Protein AF-A0A9P1DS18-F1 (afdb_monomer_lite)

Organism: NCBI:txid2562237

Secondary structure (DSSP, 8-state):
-PPPGGGGGGGSTTHHHHHHTTS-HHHHHHHHHT-HHHHHHHHSHHHHHHHHHHHHTS-TTS-SEEE-SS-EE-TTTS-HHHHHHHHHHHHHTTEEE-PPP-SS-TT-PPEEE-SHHHHHHHHHHHHHHTTS--TT-EEEEEEEE--HHHHHHHHHSTT--EEPPPEEEEE--TT--GGG-EEEEEEEEEEE----S-SS-S-EEEEEEEEEE-TT-SSPEEEEEEE--SS---EEEES-TTS-EEEEEEEEETTSHHHHHHHH-SEEEEEEEEEEGGG-----SSTT--

Radius of gyration: 21.84 Å; chains: 1; bounding box: 56×54×65 Å

Foldseek 3Di:
DDDDCVVCVCVPDLNVLLVCLVDFLVVLVVQLVVDVVSVCCQQPPVNLVSLLVSLVPDPPPDFQWWADQVTTRCSNADRSVVVVLLVVLCVLLQEDEQADADPVRNPHDIDGHHHNLLVVLSSVVSNLSSPDDCQQKYKYKYKFFDDPVQLVVVVVDAQDKGKTDKTWDWAADPVNPSVLIFIWIKIKMWGFDDDPDPDDFSHKTKIKIFTPDRLPHPFWKWKWKWWRGSQDIFIWTRLTCNVGITITPDIDGCPRVVNVVCNVGVIIMIIMMIGGVVRDDDDYSDPPPD

pLDDT: mean 87.5, std 12.46, range [40.38, 96.94]

Structure (mmCIF, N/CA/C/O backbone):
data_AF-A0A9P1DS18-F1
#
_entry.id   AF-A0A9P1DS18-F1
#
loop_
_atom_site.group_PDB
_atom_site.id
_atom_site.type_symbol
_atom_site.label_atom_id
_atom_site.label_alt_id
_atom_site.label_comp_id
_atom_site.label_asym_id
_atom_site.label_entity_id
_atom_site.label_seq_id
_atom_site.pdbx_PDB_ins_code
_atom_site.Cartn_x
_atom_site.Cartn_y
_atom_site.Cartn_z
_atom_site.occupancy
_atom_site.B_iso_or_equiv
_atom_site.auth_seq_id
_atom_site.auth_comp_id
_atom_site.auth_asym_id
_atom_site.auth_atom_id
_atom_site.pdbx_PDB_model_num
ATOM 1 N N . MET A 1 1 ? -25.663 3.060 41.096 1.00 42.97 1 MET A N 1
ATOM 2 C CA . MET A 1 1 ? -26.993 2.995 40.451 1.00 42.97 1 MET A CA 1
ATOM 3 C C . MET A 1 1 ? -27.046 1.734 39.607 1.00 42.97 1 MET A C 1
ATOM 5 O O . MET A 1 1 ? -26.063 1.488 38.915 1.00 42.97 1 MET A O 1
ATOM 9 N N . PRO A 1 2 ? -28.111 0.921 39.670 1.00 42.25 2 PRO A N 1
ATOM 10 C CA . PRO A 1 2 ? -28.244 -0.226 38.784 1.00 42.25 2 PRO A CA 1
ATOM 11 C C . PRO A 1 2 ? -28.516 0.271 37.358 1.00 42.25 2 PRO A C 1
ATOM 13 O O . PRO A 1 2 ? -29.372 1.127 37.142 1.00 42.25 2 PRO A O 1
ATOM 16 N N . ILE A 1 3 ? -27.738 -0.230 36.402 1.00 45.41 3 ILE A N 1
ATOM 17 C CA . ILE A 1 3 ? -27.888 0.067 34.974 1.00 45.41 3 ILE A CA 1
ATOM 18 C C . ILE A 1 3 ? -29.222 -0.548 34.507 1.00 45.41 3 ILE A C 1
ATOM 20 O O . ILE A 1 3 ? -29.484 -1.710 34.826 1.00 45.41 3 ILE A O 1
ATOM 24 N N . PRO A 1 4 ? -30.087 0.190 33.786 1.00 45.22 4 PRO A N 1
ATOM 25 C CA . PRO A 1 4 ? -31.385 -0.320 33.360 1.00 45.22 4 PRO A CA 1
ATOM 26 C C . PRO A 1 4 ? -31.235 -1.501 32.390 1.00 45.22 4 PRO A C 1
ATOM 28 O O . PRO A 1 4 ? -30.377 -1.508 31.506 1.00 45.22 4 PRO A O 1
ATOM 31 N N . ALA A 1 5 ? -32.126 -2.487 32.531 1.00 47.59 5 ALA A N 1
ATOM 32 C CA . ALA A 1 5 ? -32.162 -3.725 31.748 1.00 47.59 5 ALA A CA 1
ATOM 33 C C . ALA A 1 5 ? -32.291 -3.516 30.221 1.00 47.59 5 ALA A C 1
ATOM 35 O O . ALA A 1 5 ? -32.054 -4.442 29.454 1.00 47.59 5 ALA A O 1
ATOM 36 N N . SER A 1 6 ? -32.603 -2.306 29.745 1.00 48.22 6 SER A N 1
ATOM 37 C CA . SER A 1 6 ? -32.643 -1.974 28.314 1.00 48.22 6 SER A CA 1
ATOM 38 C C . SER A 1 6 ? -31.260 -1.943 27.650 1.00 48.22 6 SER A C 1
ATOM 40 O O . SER A 1 6 ? -31.167 -2.163 26.444 1.00 48.22 6 SER A O 1
ATOM 42 N N . ALA A 1 7 ? -30.175 -1.772 28.416 1.00 48.28 7 ALA A N 1
ATOM 43 C CA . ALA A 1 7 ? -28.809 -1.926 27.907 1.00 48.28 7 ALA A CA 1
ATOM 44 C C . ALA A 1 7 ? -28.463 -3.391 27.554 1.00 48.28 7 ALA A C 1
ATOM 46 O O . ALA A 1 7 ? -27.513 -3.637 26.812 1.00 48.28 7 ALA A O 1
ATOM 47 N N . PHE A 1 8 ? -29.245 -4.368 28.036 1.00 46.47 8 PHE A N 1
ATOM 48 C CA . PHE A 1 8 ? -29.050 -5.791 27.731 1.00 46.47 8 PHE A CA 1
ATOM 49 C C . PHE A 1 8 ? -29.576 -6.202 26.347 1.00 46.47 8 PHE A C 1
ATOM 51 O O . PHE A 1 8 ? -29.176 -7.250 25.846 1.00 46.47 8 PHE A O 1
ATOM 58 N N . GLY A 1 9 ? -30.419 -5.395 25.688 1.00 47.28 9 GLY A N 1
ATOM 59 C CA . GLY A 1 9 ? -30.961 -5.732 24.362 1.00 47.28 9 GLY A CA 1
ATOM 60 C C . GLY A 1 9 ? -29.906 -5.754 23.248 1.00 47.28 9 GLY A C 1
ATOM 61 O O . GLY A 1 9 ? -29.986 -6.567 22.334 1.00 47.28 9 GLY A O 1
ATOM 62 N N . LEU A 1 10 ? -28.862 -4.926 23.365 1.00 50.56 10 LEU A N 1
ATOM 63 C CA . LEU A 1 10 ? -27.713 -4.912 22.444 1.00 50.56 10 LEU A CA 1
ATOM 64 C C . LEU A 1 10 ? -26.722 -6.063 22.696 1.00 50.56 10 LEU A C 1
ATOM 66 O O . LEU A 1 10 ? -25.793 -6.258 21.914 1.00 50.56 10 LEU A O 1
ATOM 70 N N . ALA A 1 11 ? -26.901 -6.819 23.786 1.00 47.50 11 ALA A N 1
ATOM 71 C CA . ALA A 1 11 ? -26.008 -7.897 24.204 1.00 47.50 11 ALA A CA 1
ATOM 72 C C . ALA A 1 11 ? -26.340 -9.262 23.572 1.00 47.50 11 ALA A C 1
ATOM 74 O O . ALA A 1 11 ? -25.637 -10.238 23.842 1.00 47.50 11 ALA A O 1
ATOM 75 N N . GLN A 1 12 ? -27.379 -9.356 22.735 1.00 54.59 12 GLN A N 1
ATOM 76 C CA . GLN A 1 12 ? -27.660 -10.564 21.961 1.00 54.59 12 GLN A CA 1
ATOM 77 C C . GLN A 1 12 ? -26.862 -10.581 20.644 1.00 54.59 12 GLN A C 1
ATOM 79 O O . GLN A 1 12 ? -26.887 -9.635 19.862 1.00 54.59 12 GLN A O 1
ATOM 84 N N . ALA A 1 13 ? -26.161 -11.695 20.409 1.00 59.84 13 ALA A N 1
ATOM 85 C CA . ALA A 1 13 ? -25.738 -12.183 19.092 1.00 59.84 13 ALA A CA 1
ATOM 86 C C . ALA A 1 13 ? -24.979 -11.197 18.168 1.00 59.84 13 ALA A C 1
ATOM 88 O O . ALA A 1 13 ? -25.296 -11.083 16.986 1.00 59.84 13 ALA A O 1
ATOM 8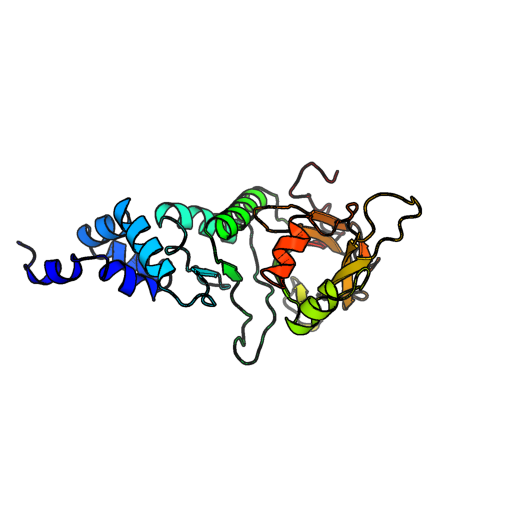9 N N . GLY A 1 14 ? -23.960 -10.489 18.672 1.00 77.31 14 GLY A N 1
ATOM 90 C CA . GLY A 1 14 ? -23.034 -9.725 17.815 1.00 77.31 14 GLY A CA 1
ATOM 91 C C . GLY A 1 14 ? -23.642 -8.504 17.108 1.00 77.31 14 GLY A C 1
ATOM 92 O O . GLY A 1 14 ? -22.987 -7.906 16.255 1.00 77.31 14 GLY A O 1
ATOM 93 N N . ILE A 1 15 ? -24.873 -8.107 17.458 1.00 87.94 15 ILE A N 1
ATOM 94 C CA . ILE A 1 15 ? -25.561 -6.931 16.896 1.00 87.94 15 ILE A CA 1
ATOM 95 C C . ILE A 1 15 ? -24.728 -5.665 17.114 1.00 87.94 15 ILE A C 1
ATOM 97 O O . ILE A 1 15 ? -24.584 -4.857 16.198 1.00 87.94 15 ILE A O 1
ATOM 101 N N . LEU A 1 16 ? -24.134 -5.519 18.303 1.00 91.19 16 LEU A N 1
ATOM 102 C CA . LEU A 1 16 ? -23.243 -4.404 18.605 1.00 91.19 16 LEU A CA 1
ATOM 103 C C . LEU A 1 16 ? -22.063 -4.350 17.625 1.00 91.19 16 LEU A C 1
ATOM 105 O O . LEU A 1 16 ? -21.818 -3.306 17.036 1.00 91.19 16 LEU A O 1
ATOM 109 N N . GLN A 1 17 ? -21.357 -5.463 17.414 1.00 94.06 17 GLN A N 1
ATOM 110 C CA . GLN A 1 17 ? -20.208 -5.505 16.507 1.00 94.06 17 GLN A CA 1
ATOM 111 C C . GLN A 1 17 ? -20.614 -5.232 15.059 1.00 94.06 17 GLN A C 1
ATOM 113 O O . GLN A 1 17 ? -19.895 -4.522 14.372 1.00 94.06 17 GLN A O 1
A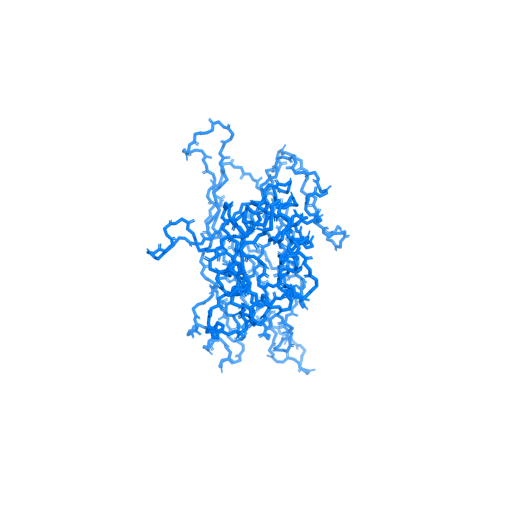TOM 118 N N . ARG A 1 18 ? -21.786 -5.698 14.612 1.00 92.88 18 ARG A N 1
ATOM 119 C CA . ARG A 1 18 ? -22.329 -5.345 13.288 1.00 92.88 18 ARG A CA 1
ATOM 120 C C . ARG A 1 18 ? -22.593 -3.847 13.149 1.00 92.88 18 ARG A C 1
ATOM 122 O O . ARG A 1 18 ? -22.260 -3.273 12.122 1.00 92.88 18 ARG A O 1
ATOM 129 N N . ALA A 1 19 ? -23.158 -3.211 14.175 1.00 93.06 19 ALA A N 1
ATOM 130 C CA . ALA A 1 19 ? -23.386 -1.766 14.170 1.00 93.06 19 ALA A CA 1
ATOM 131 C C . ALA A 1 19 ? -22.066 -0.978 14.185 1.00 93.06 19 ALA A C 1
ATOM 133 O O . ALA A 1 19 ? -21.911 -0.007 13.449 1.00 93.06 19 ALA A O 1
ATOM 134 N N . LEU A 1 20 ? -21.102 -1.416 15.000 1.00 95.38 20 LEU A N 1
ATOM 135 C CA . LEU A 1 20 ? -19.782 -0.795 15.103 1.00 95.38 20 LEU A CA 1
ATOM 136 C C . LEU A 1 20 ? -18.921 -1.019 13.853 1.00 95.38 20 LEU A C 1
ATOM 138 O O . LEU A 1 20 ? -18.091 -0.169 13.550 1.00 95.38 20 LEU A O 1
ATOM 142 N N . LEU A 1 21 ? -19.150 -2.102 13.104 1.00 94.38 21 LEU A N 1
ATOM 143 C CA . LEU A 1 21 ? -18.448 -2.397 11.854 1.00 94.38 21 LEU A CA 1
ATOM 144 C C . LEU A 1 21 ? -18.658 -1.305 10.793 1.00 94.38 21 LEU A C 1
ATOM 146 O O . LEU A 1 21 ? -17.808 -1.124 9.931 1.00 94.38 21 LEU A O 1
ATOM 150 N N . CYS A 1 22 ? -19.744 -0.534 10.872 1.00 92.00 22 CYS A N 1
ATOM 151 C CA . CYS A 1 22 ? -20.013 0.586 9.968 1.00 92.00 22 CYS A CA 1
ATOM 152 C C . CYS A 1 22 ? -19.255 1.880 10.329 1.00 92.00 22 CYS A C 1
ATOM 154 O O . CYS A 1 22 ? -19.434 2.894 9.657 1.00 92.00 22 CYS A O 1
ATOM 156 N N . LEU A 1 23 ? -18.463 1.885 11.406 1.00 95.56 23 LEU A N 1
ATOM 157 C CA . LEU A 1 23 ? -17.735 3.057 11.899 1.00 95.56 23 LEU A CA 1
ATOM 158 C C . LEU A 1 23 ? -16.237 2.915 11.649 1.00 95.56 23 LEU A C 1
ATOM 160 O O . LEU A 1 23 ? -15.719 1.805 11.625 1.00 95.56 23 LEU A O 1
ATOM 164 N N . TRP A 1 24 ? -15.499 4.022 11.558 1.00 96.56 24 TRP A N 1
ATOM 165 C CA . TRP A 1 24 ? -14.034 3.971 11.556 1.00 96.56 24 TRP A CA 1
ATOM 166 C C . TRP A 1 24 ? -13.501 3.407 12.874 1.00 96.56 24 TRP A C 1
ATOM 168 O O . TRP A 1 24 ? -14.113 3.558 13.933 1.00 96.56 24 TRP A O 1
ATOM 178 N N . THR A 1 25 ? -12.309 2.804 12.851 1.00 96.38 25 THR A N 1
ATOM 179 C CA . THR A 1 25 ? -11.724 2.204 14.064 1.00 96.38 25 THR A CA 1
ATOM 180 C C . THR A 1 25 ? -11.558 3.241 15.175 1.00 96.38 25 THR A C 1
ATOM 182 O O . THR A 1 25 ? -11.815 2.929 16.335 1.00 96.38 25 THR A O 1
ATOM 185 N N . LYS A 1 26 ? -11.213 4.494 14.841 1.00 94.75 26 LYS A N 1
ATOM 186 C CA . LYS A 1 26 ? -11.135 5.588 15.824 1.00 94.75 26 LYS A CA 1
ATOM 187 C C . LYS A 1 26 ? -12.462 5.822 16.554 1.00 94.75 26 LYS A C 1
ATOM 189 O O . LYS A 1 26 ? -12.459 6.117 17.746 1.00 94.75 26 LYS A O 1
ATOM 194 N N . ASP A 1 27 ? -13.589 5.656 15.869 1.00 96.69 27 ASP A N 1
ATOM 195 C CA . ASP A 1 27 ? -14.917 5.887 16.434 1.00 96.69 27 ASP A CA 1
ATOM 196 C C . ASP A 1 27 ? -15.388 4.690 17.260 1.00 96.69 27 ASP A C 1
ATOM 198 O O . ASP A 1 27 ? -15.981 4.878 18.321 1.00 96.69 27 ASP A O 1
ATOM 202 N N . VAL A 1 28 ? -15.008 3.468 16.871 1.00 96.38 28 VAL A N 1
ATOM 203 C CA . VAL A 1 28 ? -15.157 2.279 17.726 1.00 96.38 28 VAL A CA 1
ATOM 204 C C . VAL A 1 28 ? -14.369 2.440 19.031 1.00 96.38 28 VAL A C 1
ATOM 206 O O . VAL A 1 28 ? -14.883 2.133 20.107 1.00 96.38 28 VAL A O 1
ATOM 209 N N . LEU A 1 29 ? -13.148 2.981 18.969 1.00 94.69 29 LEU A N 1
ATOM 210 C CA . LEU A 1 29 ? -12.343 3.267 20.161 1.00 94.69 29 LEU A CA 1
ATOM 211 C C . LEU A 1 29 ? -12.998 4.332 21.055 1.00 94.69 29 LEU A C 1
ATOM 213 O O . LEU A 1 29 ? -13.056 4.150 22.271 1.00 94.69 29 LEU A O 1
ATOM 217 N N . ARG A 1 30 ? -13.544 5.408 20.474 1.00 95.62 30 ARG A N 1
ATOM 218 C CA . ARG A 1 30 ? -14.305 6.433 21.216 1.00 95.62 30 ARG A CA 1
ATOM 219 C C . ARG A 1 30 ? -15.553 5.848 21.875 1.00 95.62 30 ARG A C 1
ATOM 221 O O . ARG A 1 30 ? -15.820 6.129 23.040 1.00 95.62 30 ARG A O 1
ATOM 228 N N . PHE A 1 31 ? -16.292 5.001 21.158 1.00 95.75 31 PHE A N 1
ATOM 229 C CA . PHE A 1 31 ? -17.449 4.294 21.701 1.00 95.75 31 PHE A CA 1
ATOM 230 C C . PHE A 1 31 ? -17.051 3.417 22.893 1.00 95.75 31 PHE A C 1
ATOM 232 O O . PHE A 1 31 ? -17.664 3.506 23.956 1.00 95.75 31 PHE A O 1
ATOM 239 N N . ALA A 1 32 ? -15.981 2.631 22.756 1.00 94.75 32 ALA A N 1
ATOM 240 C CA . ALA A 1 32 ? -15.466 1.782 23.825 1.00 94.75 32 ALA A CA 1
ATOM 241 C C . ALA A 1 32 ? -15.086 2.584 25.086 1.00 94.75 32 ALA A C 1
ATOM 243 O O . ALA A 1 32 ? -15.286 2.109 26.199 1.00 94.75 32 ALA A O 1
ATOM 244 N N . GLN A 1 33 ? -14.595 3.817 24.933 1.00 95.38 33 GLN A N 1
ATOM 245 C CA . GLN A 1 33 ? -14.230 4.699 26.050 1.00 95.38 33 GLN A CA 1
ATOM 246 C C . GLN A 1 33 ? -15.430 5.317 26.785 1.00 95.38 33 GLN A C 1
ATOM 248 O O . GLN A 1 33 ? -15.260 5.863 27.872 1.00 95.38 33 GLN A O 1
ATOM 253 N N . SER A 1 34 ? -16.644 5.230 26.235 1.00 96.00 34 SER A N 1
ATOM 254 C CA . SER A 1 34 ? -17.829 5.849 26.844 1.00 96.00 34 SER A CA 1
ATOM 255 C C . SER A 1 34 ? -18.366 5.101 28.075 1.00 96.00 34 SER A C 1
ATOM 257 O O . SER A 1 34 ? -19.122 5.673 28.860 1.00 96.00 34 SER A O 1
ATOM 259 N N . SER A 1 35 ? -17.982 3.834 28.278 1.00 95.06 35 SER A N 1
ATOM 260 C CA . SER A 1 35 ? -18.355 3.034 29.452 1.00 95.06 35 SER A CA 1
ATOM 261 C C . SER A 1 35 ? -17.451 1.812 29.598 1.00 95.06 35 SER A C 1
ATOM 263 O O . SER A 1 35 ? -17.114 1.175 28.602 1.00 95.06 35 SER A O 1
ATOM 265 N N . ALA A 1 36 ? -17.149 1.408 30.837 1.00 93.00 36 ALA A N 1
ATOM 266 C CA . ALA A 1 36 ? -16.425 0.163 31.120 1.00 93.00 36 ALA A CA 1
ATOM 267 C C . ALA A 1 36 ? -17.099 -1.066 30.482 1.00 93.00 36 ALA A C 1
ATOM 269 O O . ALA A 1 36 ? -16.426 -1.929 29.929 1.00 93.00 36 ALA A O 1
ATOM 270 N N . LEU A 1 37 ? -18.438 -1.099 30.464 1.00 91.06 37 LEU A N 1
ATOM 271 C CA . LEU A 1 37 ? -19.192 -2.171 29.811 1.00 91.06 37 LEU A CA 1
ATOM 272 C C . LEU A 1 37 ? -18.885 -2.253 28.308 1.00 91.06 37 LEU A C 1
ATOM 274 O O . LEU A 1 37 ? -18.732 -3.345 27.768 1.00 91.06 37 LEU A O 1
ATOM 278 N N . PHE A 1 38 ? -18.817 -1.114 27.616 1.00 92.56 38 PHE A N 1
ATOM 279 C CA . PHE A 1 38 ? -18.534 -1.083 26.179 1.00 92.56 38 PHE A CA 1
ATOM 280 C C . PHE A 1 38 ? -17.069 -1.358 25.880 1.00 92.56 38 PHE A C 1
ATOM 282 O O . PHE A 1 38 ? -16.777 -2.027 24.890 1.00 92.56 38 PHE A O 1
ATOM 289 N N . TYR A 1 39 ? -16.171 -0.906 26.753 1.00 93.56 39 TYR A N 1
ATOM 290 C CA . TYR A 1 39 ? -14.765 -1.267 26.695 1.00 93.56 39 TYR A CA 1
ATOM 291 C C . TYR A 1 39 ? -14.598 -2.788 26.693 1.00 93.56 39 TYR A C 1
ATOM 293 O O . TYR A 1 39 ? -14.074 -3.345 25.727 1.00 93.56 39 TYR A O 1
ATOM 301 N N . ASP A 1 40 ? -15.141 -3.478 27.697 1.00 90.81 40 ASP A N 1
ATOM 302 C CA . ASP A 1 40 ? -15.041 -4.936 27.791 1.00 90.81 40 ASP A CA 1
ATOM 303 C C . ASP A 1 40 ? -15.638 -5.620 26.554 1.00 90.81 40 ASP A C 1
ATOM 305 O O . ASP A 1 40 ? -15.050 -6.545 26.000 1.00 90.81 40 ASP A O 1
ATOM 309 N N . ARG A 1 41 ? -16.763 -5.110 26.039 1.00 90.19 41 ARG A N 1
ATOM 310 C CA . ARG A 1 41 ? -17.432 -5.653 24.845 1.00 90.19 41 ARG A CA 1
ATOM 311 C C . ARG A 1 41 ? -16.706 -5.416 23.526 1.00 90.19 41 ARG A C 1
ATOM 313 O O . ARG A 1 41 ? -17.002 -6.124 22.569 1.00 90.19 41 ARG A O 1
ATOM 320 N N . CYS A 1 42 ? -15.815 -4.436 23.443 1.00 92.75 42 CYS A N 1
ATOM 321 C CA . CYS A 1 42 ? -15.019 -4.186 22.241 1.00 92.75 42 CYS A CA 1
ATOM 322 C C . CYS A 1 42 ? -13.663 -4.901 22.304 1.00 92.75 42 CYS A C 1
ATOM 324 O O . CYS A 1 42 ? -13.113 -5.272 21.271 1.00 92.75 42 CYS A O 1
ATOM 326 N N . PHE A 1 43 ? -13.127 -5.100 23.511 1.00 92.88 43 PHE A N 1
ATOM 327 C CA . PHE A 1 43 ? -11.766 -5.588 23.734 1.00 92.88 43 PHE A CA 1
ATOM 328 C C . PHE A 1 43 ? -11.675 -7.033 24.244 1.00 92.88 43 PHE A C 1
ATOM 330 O O . PHE A 1 43 ? -10.553 -7.504 24.472 1.00 92.88 43 PHE A O 1
ATOM 337 N N . SER A 1 44 ? -12.801 -7.733 24.429 1.00 89.81 44 SER A N 1
ATOM 338 C CA . SER A 1 44 ? -12.795 -9.159 24.769 1.00 89.81 44 SER A CA 1
ATOM 339 C C . SER A 1 44 ? -12.377 -10.034 23.574 1.00 89.81 44 SER A C 1
ATOM 341 O O . SER A 1 44 ? -12.541 -9.628 22.419 1.00 89.81 44 SER A O 1
ATOM 343 N N . PRO A 1 45 ? -11.857 -11.251 23.810 1.00 85.94 45 PRO A N 1
ATOM 344 C CA . PRO A 1 45 ? -11.562 -12.202 22.736 1.00 85.94 45 PRO A CA 1
ATOM 345 C C . PRO A 1 45 ? -12.783 -12.513 21.855 1.00 85.94 45 PRO A C 1
ATOM 347 O O . PRO A 1 45 ? -12.679 -12.571 20.629 1.00 85.94 45 PRO A O 1
ATOM 350 N N . GLU A 1 46 ? -13.963 -12.635 22.466 1.00 90.06 46 GLU A N 1
ATOM 351 C CA . GLU A 1 46 ? -15.224 -12.913 21.771 1.00 90.06 46 GLU A CA 1
ATOM 352 C C . GLU A 1 46 ? -15.651 -11.743 20.879 1.00 90.06 46 GLU A C 1
ATOM 354 O O . GLU A 1 46 ? -16.268 -11.955 19.834 1.00 90.06 46 GLU A O 1
ATOM 359 N N . ALA A 1 47 ? -15.297 -10.509 21.255 1.00 91.06 47 ALA A N 1
ATOM 360 C CA . ALA A 1 47 ? -15.586 -9.321 20.461 1.00 91.06 47 ALA A CA 1
ATOM 361 C C . ALA A 1 47 ? -14.906 -9.380 19.091 1.00 91.06 47 ALA A C 1
ATOM 363 O O . ALA A 1 47 ? -15.531 -9.066 18.080 1.00 91.06 47 ALA A O 1
ATOM 364 N N . HIS A 1 48 ? -13.647 -9.824 19.044 1.00 92.38 48 HIS A N 1
ATOM 365 C CA . HIS A 1 48 ? -12.925 -9.955 17.783 1.00 92.38 48 HIS A CA 1
ATOM 366 C C . HIS A 1 48 ? -13.564 -11.009 16.872 1.00 92.38 48 HIS A C 1
ATOM 368 O O . HIS A 1 48 ? -13.814 -10.722 15.704 1.00 92.38 48 HIS A O 1
ATOM 374 N N . SER A 1 49 ? -13.919 -12.184 17.406 1.00 92.31 49 SER A N 1
ATOM 375 C CA . SER A 1 49 ? -14.666 -13.193 16.638 1.00 92.31 49 SER A CA 1
ATOM 376 C C . SER A 1 49 ? -16.009 -12.661 16.128 1.00 92.31 49 SER A C 1
ATOM 378 O O . SER A 1 49 ? -16.387 -12.932 14.990 1.00 92.31 49 SER A O 1
ATOM 380 N N . ALA A 1 50 ? -16.721 -11.862 16.927 1.00 93.44 50 ALA A N 1
ATOM 381 C CA . ALA A 1 50 ? -17.972 -11.240 16.500 1.00 93.44 50 ALA A CA 1
ATOM 382 C C . ALA A 1 50 ? -17.763 -10.208 15.375 1.00 93.44 50 ALA A C 1
ATOM 384 O O . ALA A 1 50 ? -18.552 -10.177 14.432 1.00 93.44 50 ALA A O 1
ATOM 385 N N . PHE A 1 51 ? -16.691 -9.410 15.420 1.00 94.75 51 PHE A N 1
ATOM 386 C CA . PHE A 1 51 ? -16.327 -8.517 14.317 1.00 94.75 51 PHE A CA 1
ATOM 387 C C . PHE A 1 51 ? -15.933 -9.279 13.049 1.00 94.75 51 PHE A C 1
ATOM 389 O O . PHE A 1 51 ? -16.396 -8.921 11.971 1.00 94.75 51 PHE A O 1
ATOM 396 N N . GLN A 1 52 ? -15.136 -10.344 13.164 1.00 93.75 52 GLN A N 1
ATOM 397 C CA . GLN A 1 52 ? -14.766 -11.185 12.022 1.00 93.75 52 GLN A CA 1
ATOM 398 C C . GLN A 1 52 ? -15.992 -11.837 11.383 1.00 93.75 52 GLN A C 1
ATOM 400 O O . GLN A 1 52 ? -16.121 -11.837 10.163 1.00 93.75 52 GLN A O 1
ATOM 405 N N . SER A 1 53 ? -16.918 -12.349 12.199 1.00 93.19 53 SER A N 1
ATOM 406 C CA . SER A 1 53 ? -18.186 -12.889 11.707 1.00 93.19 53 SER A CA 1
ATOM 407 C C . SER A 1 53 ? -19.017 -11.816 11.007 1.00 93.19 53 SER A C 1
ATOM 409 O O . SER A 1 53 ? -19.550 -12.077 9.936 1.00 93.19 53 SER A O 1
ATOM 411 N N . ALA A 1 54 ? -19.101 -10.606 11.565 1.00 93.06 54 ALA A N 1
ATOM 412 C CA . ALA A 1 54 ? -19.813 -9.502 10.930 1.00 93.06 54 ALA A CA 1
ATOM 413 C C . ALA A 1 54 ? -19.164 -9.086 9.595 1.00 93.06 54 ALA A C 1
ATOM 415 O O . ALA A 1 54 ? -19.873 -8.838 8.624 1.00 93.06 54 ALA A O 1
ATOM 416 N N . ALA A 1 55 ? -17.830 -9.056 9.526 1.00 93.75 55 ALA A N 1
ATOM 417 C CA . ALA A 1 55 ? -17.081 -8.744 8.310 1.00 93.75 55 ALA A CA 1
ATOM 418 C C . ALA A 1 55 ? -17.166 -9.859 7.253 1.00 93.75 55 ALA A C 1
ATOM 420 O O . ALA A 1 55 ? -17.073 -9.584 6.059 1.00 93.75 55 ALA A O 1
ATOM 421 N N . ALA A 1 56 ? -17.350 -11.115 7.668 1.00 91.75 56 ALA A N 1
ATOM 422 C CA . ALA A 1 56 ? -17.548 -12.244 6.761 1.00 91.75 56 ALA A CA 1
ATOM 423 C C . ALA A 1 56 ? -18.900 -12.200 6.031 1.00 91.75 56 ALA A C 1
ATOM 425 O O . ALA A 1 56 ? -18.999 -12.751 4.939 1.00 91.75 56 ALA A O 1
ATOM 426 N N . ASP A 1 57 ? -19.898 -11.522 6.604 1.00 91.81 57 ASP A N 1
ATOM 427 C CA . ASP A 1 57 ? -21.232 -11.362 6.010 1.00 91.81 57 ASP A CA 1
ATOM 428 C C . ASP A 1 57 ? -21.317 -10.209 4.996 1.00 91.81 57 ASP A C 1
ATOM 430 O O . ASP A 1 57 ? -22.363 -9.999 4.376 1.00 91.81 57 ASP A O 1
ATOM 434 N N . LEU A 1 58 ? -20.240 -9.437 4.828 1.00 91.25 58 LEU A N 1
ATOM 435 C CA . LEU A 1 58 ? -20.166 -8.413 3.790 1.00 91.25 58 LEU A CA 1
ATOM 436 C C . LEU A 1 58 ? -20.156 -9.059 2.390 1.00 91.25 58 LEU A C 1
ATOM 438 O O . LEU A 1 58 ? -19.704 -10.198 2.239 1.00 91.25 58 LEU A O 1
ATOM 442 N N . PRO A 1 59 ? -20.619 -8.343 1.343 1.00 91.38 59 PRO A N 1
ATOM 443 C CA . PRO A 1 59 ? -20.518 -8.817 -0.035 1.00 91.38 59 PRO A CA 1
ATOM 444 C C . PRO A 1 59 ? -19.091 -9.252 -0.390 1.00 91.38 59 PRO A C 1
ATOM 446 O O . PRO A 1 59 ? -18.128 -8.666 0.097 1.00 91.38 59 PRO A O 1
ATOM 449 N N . SER A 1 60 ? -18.941 -10.237 -1.279 1.00 83.62 60 SER A N 1
ATOM 450 C CA . SER A 1 60 ? -17.624 -10.780 -1.657 1.00 83.62 60 SER A CA 1
ATOM 451 C C . SER A 1 60 ? -16.653 -9.730 -2.199 1.00 83.62 60 SER A C 1
ATOM 453 O O . SER A 1 60 ? -15.450 -9.856 -1.997 1.00 83.62 60 SER A O 1
ATOM 455 N N . GLU A 1 61 ? -17.185 -8.708 -2.870 1.00 82.06 61 GLU A N 1
ATOM 456 C CA . GLU A 1 61 ? -16.430 -7.594 -3.455 1.00 82.06 61 GLU A CA 1
ATOM 457 C C . GLU A 1 61 ? -16.107 -6.484 -2.443 1.00 82.06 61 GLU A C 1
ATOM 459 O O . GLU A 1 61 ? -15.336 -5.575 -2.743 1.00 82.06 61 GLU A O 1
ATOM 464 N N . ALA A 1 62 ? -16.716 -6.510 -1.255 1.00 87.88 62 ALA A N 1
ATOM 465 C CA . ALA A 1 62 ? -16.494 -5.483 -0.251 1.00 87.88 62 ALA A CA 1
ATOM 466 C C . ALA A 1 62 ? -15.155 -5.706 0.460 1.00 87.88 62 ALA A C 1
ATOM 468 O O . ALA A 1 62 ? -14.844 -6.805 0.929 1.00 87.88 62 ALA A O 1
ATOM 469 N N . SER A 1 63 ? -14.386 -4.627 0.601 1.00 89.19 63 SER A N 1
ATOM 470 C CA . SER A 1 63 ? -13.192 -4.621 1.440 1.00 89.19 63 SER A CA 1
ATOM 471 C C . SER A 1 63 ? -13.559 -4.998 2.875 1.00 89.19 63 SER A C 1
ATOM 473 O O . SER A 1 63 ? -14.606 -4.604 3.389 1.00 89.19 63 SER A O 1
ATOM 475 N N . LYS A 1 64 ? -12.673 -5.740 3.542 1.00 93.38 64 LYS A N 1
ATOM 476 C CA . LYS A 1 64 ? -12.822 -6.135 4.956 1.00 93.38 64 LYS A CA 1
ATOM 477 C C . LYS A 1 64 ? -11.961 -5.296 5.897 1.00 93.38 64 LYS A C 1
ATOM 479 O O . LYS A 1 64 ? -12.134 -5.344 7.111 1.00 93.38 64 LYS A O 1
ATOM 484 N N . GLY A 1 65 ? -11.053 -4.514 5.323 1.00 94.88 65 GLY A N 1
ATOM 485 C CA . GLY A 1 65 ? -10.334 -3.436 5.970 1.00 94.88 65 GLY A CA 1
ATOM 486 C C . GLY A 1 65 ? -10.045 -2.309 4.983 1.00 94.88 65 GLY A C 1
ATOM 487 O O . GLY A 1 65 ? -9.955 -2.542 3.778 1.00 94.88 65 GLY A O 1
ATOM 488 N N . LEU A 1 66 ? -9.900 -1.088 5.486 1.00 95.06 66 LEU A N 1
ATOM 489 C CA . LEU A 1 66 ? -9.600 0.103 4.698 1.00 95.06 66 LEU A CA 1
ATOM 490 C C . LEU A 1 66 ? -8.578 0.972 5.432 1.00 95.06 66 LEU A C 1
ATOM 492 O O . LEU A 1 66 ? -8.596 1.058 6.660 1.00 95.06 66 LEU A O 1
ATOM 496 N N . GLN A 1 67 ? -7.725 1.640 4.666 1.00 92.94 67 GLN A N 1
ATOM 497 C CA . GLN A 1 67 ? -6.864 2.718 5.134 1.00 92.94 67 GLN A CA 1
ATOM 498 C C . GLN A 1 67 ? -6.982 3.911 4.181 1.00 92.94 67 GLN A C 1
ATOM 500 O O . GLN A 1 67 ? -6.759 3.780 2.977 1.00 92.94 67 GLN A O 1
ATOM 505 N N . THR A 1 68 ? -7.333 5.069 4.727 1.00 90.62 68 THR A N 1
ATOM 506 C CA . THR A 1 68 ? -7.302 6.378 4.057 1.00 90.62 68 THR A CA 1
ATOM 507 C C . THR A 1 68 ? -6.111 7.188 4.594 1.00 90.62 68 THR A C 1
ATOM 509 O O . THR A 1 68 ? -5.435 6.726 5.515 1.00 90.62 68 THR A O 1
ATOM 512 N N . PRO A 1 69 ? -5.821 8.395 4.074 1.00 85.19 69 PRO A N 1
ATOM 513 C CA . PRO A 1 69 ? -4.785 9.249 4.660 1.00 85.19 69 PRO A CA 1
ATOM 514 C C . PRO A 1 69 ? -5.005 9.557 6.152 1.00 85.19 69 PRO A C 1
ATOM 516 O O . PRO A 1 69 ? -4.039 9.723 6.894 1.00 85.19 69 PRO A O 1
ATOM 519 N N . GLU A 1 70 ? -6.262 9.604 6.600 1.00 85.81 70 GLU A N 1
ATOM 520 C CA . GLU A 1 70 ? -6.627 10.031 7.956 1.00 85.81 70 GLU A CA 1
ATOM 521 C C . GLU A 1 70 ? -7.186 8.900 8.828 1.00 85.81 70 GLU A C 1
ATOM 523 O O . GLU A 1 70 ? -7.174 9.011 10.056 1.00 85.81 70 GLU A O 1
ATOM 528 N N . ASP A 1 71 ? -7.684 7.820 8.219 1.00 91.50 71 ASP A N 1
ATOM 529 C CA . ASP A 1 71 ? -8.558 6.866 8.891 1.00 91.50 71 ASP A CA 1
ATOM 530 C C . ASP A 1 71 ? -8.272 5.400 8.581 1.00 91.50 71 ASP A C 1
ATOM 532 O O . ASP A 1 71 ? -8.167 4.987 7.429 1.00 91.50 71 ASP A O 1
ATOM 536 N N . LEU A 1 72 ? -8.275 4.600 9.653 1.00 94.12 72 LEU A N 1
ATOM 537 C CA . LEU A 1 72 ? -8.161 3.144 9.630 1.00 94.12 72 LEU A CA 1
ATOM 538 C C . LEU A 1 72 ? -9.509 2.488 9.924 1.00 94.12 72 LEU A C 1
ATOM 540 O O . LEU A 1 72 ? -10.167 2.765 10.934 1.00 94.12 72 LEU A O 1
ATOM 544 N N . TRP A 1 73 ? -9.851 1.485 9.134 1.00 96.62 73 TRP A N 1
ATOM 545 C CA . TRP A 1 73 ? -10.932 0.548 9.392 1.00 96.62 73 TRP A CA 1
ATOM 546 C C . TRP A 1 73 ? -10.373 -0.871 9.336 1.00 96.62 73 TRP A C 1
ATOM 548 O O . TRP A 1 73 ? -10.264 -1.447 8.266 1.00 96.62 73 TRP A O 1
ATOM 558 N N . LEU A 1 74 ? -9.938 -1.414 10.478 1.00 96.50 74 LEU A N 1
ATOM 559 C CA . LEU A 1 74 ? -9.241 -2.711 10.528 1.00 96.50 74 LEU A CA 1
ATOM 560 C C . LEU A 1 74 ? -9.825 -3.689 11.553 1.00 96.50 74 LEU A C 1
ATOM 562 O O . LEU A 1 74 ? -9.397 -4.838 11.614 1.00 96.50 74 LEU A O 1
ATOM 566 N N . HIS A 1 75 ? -10.800 -3.274 12.360 1.00 95.12 75 HIS A N 1
ATOM 567 C CA . HIS A 1 75 ? -11.315 -4.087 13.468 1.00 95.12 75 HIS A CA 1
ATOM 568 C C . HIS A 1 75 ? -12.180 -5.279 13.024 1.00 95.12 75 HIS A C 1
ATOM 570 O O . HIS A 1 75 ? -12.433 -6.172 13.829 1.00 95.12 75 HIS A O 1
ATOM 576 N N . GLY A 1 76 ? -12.568 -5.335 11.742 1.00 93.94 76 GLY A N 1
ATOM 577 C CA . GLY A 1 76 ? -13.110 -6.538 11.098 1.00 93.94 76 GLY A CA 1
ATOM 578 C C . GLY A 1 76 ? -12.056 -7.614 10.794 1.00 93.94 76 GLY A C 1
ATOM 579 O O . GLY A 1 76 ? -12.401 -8.783 10.647 1.00 93.94 76 GLY A O 1
ATOM 580 N N . LEU A 1 77 ? -10.771 -7.243 10.732 1.00 95.44 77 LEU A N 1
ATOM 581 C CA . LEU A 1 77 ? -9.656 -8.135 10.386 1.00 95.44 77 LEU A CA 1
ATOM 582 C C . LEU A 1 77 ? -8.689 -8.376 11.545 1.00 95.44 77 LEU A C 1
ATOM 584 O O . LEU A 1 77 ? -8.088 -9.444 11.616 1.00 95.44 77 LEU A O 1
ATOM 588 N N . LEU A 1 78 ? -8.555 -7.419 12.462 1.00 94.81 78 LEU A N 1
ATOM 589 C CA . LEU A 1 78 ? -7.614 -7.466 13.576 1.00 94.81 78 LEU A CA 1
ATOM 590 C C . LEU A 1 78 ? -8.290 -7.163 14.918 1.00 94.81 78 LEU A C 1
ATOM 592 O O . LEU A 1 78 ? -9.258 -6.401 14.971 1.00 94.81 78 LEU A O 1
ATOM 596 N N . PRO A 1 79 ? -7.753 -7.684 16.034 1.00 93.31 79 PRO A N 1
ATOM 597 C CA . PRO A 1 79 ? -8.146 -7.230 17.360 1.00 93.31 79 PRO A CA 1
ATOM 598 C C . PRO A 1 79 ? -7.861 -5.732 17.536 1.00 93.31 79 PRO A C 1
ATOM 600 O O . PRO A 1 79 ? -6.787 -5.254 17.167 1.00 93.31 79 PRO A O 1
ATOM 603 N N . LEU A 1 80 ? -8.769 -4.995 18.192 1.00 93.25 80 LEU A N 1
ATOM 604 C CA . LEU A 1 80 ? -8.606 -3.551 18.443 1.00 93.25 80 LEU A CA 1
ATOM 605 C C . LEU A 1 80 ? -7.282 -3.197 19.137 1.00 93.25 80 LEU A C 1
ATOM 607 O O . LEU A 1 80 ? -6.708 -2.144 18.869 1.00 93.25 80 LEU A O 1
ATOM 611 N N . ARG A 1 81 ? -6.775 -4.089 19.999 1.00 90.12 81 ARG A N 1
ATOM 612 C CA . ARG A 1 81 ? -5.494 -3.910 20.703 1.00 90.12 81 ARG A CA 1
ATOM 613 C C . ARG A 1 81 ? -4.305 -3.819 19.744 1.00 90.12 81 ARG A C 1
ATOM 615 O O . ARG A 1 81 ? -3.387 -3.053 20.009 1.00 90.12 81 ARG A O 1
ATOM 622 N N . SER A 1 82 ? -4.333 -4.566 18.643 1.00 90.56 82 SER A N 1
ATOM 623 C CA . SER A 1 82 ? -3.222 -4.642 17.687 1.00 90.56 82 SER A CA 1
ATOM 624 C C . SER A 1 82 ? -3.186 -3.444 16.737 1.00 90.56 82 SER A C 1
ATOM 626 O O . SER A 1 82 ? -2.118 -3.034 16.294 1.00 90.56 82 SER A O 1
ATOM 628 N N . ILE A 1 83 ? -4.344 -2.841 16.447 1.00 93.69 83 ILE A N 1
ATOM 629 C CA . ILE A 1 83 ? -4.458 -1.761 15.454 1.00 93.69 83 ILE A CA 1
ATOM 630 C C . ILE A 1 83 ? -3.693 -0.507 15.889 1.00 93.69 83 ILE A C 1
ATOM 632 O O . ILE A 1 83 ? -3.109 0.177 15.051 1.00 93.69 83 ILE A O 1
ATOM 636 N N . GLY A 1 84 ? -3.648 -0.218 17.195 1.00 91.75 84 GLY A N 1
ATOM 637 C CA . GLY A 1 84 ? -2.921 0.940 17.723 1.00 91.75 84 GLY A CA 1
ATOM 638 C C . GLY A 1 84 ? -1.432 0.915 17.372 1.00 91.75 84 GLY A C 1
ATOM 639 O O . GLY A 1 84 ? -0.880 1.938 16.974 1.00 91.75 84 GLY A O 1
ATOM 640 N N . THR A 1 85 ? -0.800 -0.258 17.446 1.00 93.06 85 THR A N 1
ATOM 641 C CA . THR A 1 85 ? 0.611 -0.453 17.085 1.00 93.06 85 THR A CA 1
ATOM 642 C C . THR A 1 85 ? 0.870 -0.082 15.627 1.00 93.06 85 THR A C 1
ATOM 644 O O . THR A 1 85 ? 1.771 0.702 15.338 1.00 93.06 85 THR A O 1
ATOM 647 N N . TYR A 1 86 ? 0.030 -0.570 14.716 1.00 94.38 86 TYR A N 1
ATOM 648 C CA . TYR A 1 86 ? 0.147 -0.279 13.289 1.00 94.38 86 TYR A CA 1
ATOM 649 C C . TYR A 1 86 ? -0.155 1.185 12.954 1.00 94.38 86 TYR A C 1
ATOM 651 O O . TYR A 1 86 ? 0.553 1.784 12.149 1.00 94.38 86 TYR A O 1
ATOM 659 N N . ALA A 1 87 ? -1.133 1.803 13.621 1.00 93.56 87 ALA A N 1
ATOM 660 C CA . ALA A 1 87 ? -1.424 3.227 13.455 1.00 93.56 87 ALA A CA 1
ATOM 661 C C . ALA A 1 87 ? -0.241 4.117 13.884 1.00 93.56 87 ALA A C 1
ATOM 663 O O . ALA A 1 87 ? 0.096 5.090 13.208 1.00 93.56 87 ALA A O 1
ATOM 664 N N . MET A 1 88 ? 0.413 3.779 15.002 1.00 94.00 88 MET A N 1
ATOM 665 C CA . MET A 1 88 ? 1.609 4.489 15.463 1.00 94.00 88 MET A CA 1
ATOM 666 C C . MET A 1 88 ? 2.784 4.297 14.504 1.00 94.00 88 MET A C 1
ATOM 668 O O . MET A 1 88 ? 3.460 5.274 14.183 1.00 94.00 88 MET A O 1
ATOM 672 N N . ALA A 1 89 ? 2.998 3.068 14.027 1.00 94.50 89 ALA A N 1
ATOM 673 C CA . ALA A 1 89 ? 4.044 2.748 13.062 1.00 94.50 89 ALA A CA 1
ATOM 674 C C . ALA A 1 89 ? 3.863 3.529 11.753 1.00 94.50 89 ALA A C 1
ATOM 676 O O . ALA A 1 89 ? 4.795 4.198 11.317 1.00 94.50 89 ALA A O 1
ATOM 677 N N . TRP A 1 90 ? 2.641 3.557 11.202 1.00 93.88 90 TRP A N 1
ATOM 678 C CA . TRP A 1 90 ? 2.294 4.343 10.011 1.00 93.88 90 TRP A CA 1
ATOM 679 C C . TRP A 1 90 ? 2.687 5.815 10.155 1.00 93.88 90 TRP A C 1
ATOM 681 O O . TRP A 1 90 ? 3.362 6.384 9.296 1.00 93.88 90 TRP A O 1
ATOM 691 N N . LYS A 1 91 ? 2.291 6.430 11.277 1.00 93.06 91 LYS A N 1
ATOM 692 C CA . LYS A 1 91 ? 2.576 7.840 11.552 1.00 93.06 91 LYS A CA 1
ATOM 693 C C . LYS A 1 91 ? 4.072 8.097 11.736 1.00 93.06 91 LYS A C 1
ATOM 695 O O . LYS A 1 91 ? 4.584 9.079 11.208 1.00 93.06 91 LYS A O 1
ATOM 700 N N . LYS A 1 92 ? 4.767 7.237 12.487 1.00 94.50 92 LYS A N 1
ATOM 701 C CA . LYS A 1 92 ? 6.210 7.361 12.746 1.00 94.50 92 LYS A CA 1
ATOM 702 C C . LYS A 1 92 ? 7.030 7.190 11.463 1.00 94.50 92 LYS A C 1
ATOM 704 O O . LYS A 1 92 ? 7.988 7.923 11.270 1.00 94.50 92 LYS A O 1
ATOM 709 N N . ALA A 1 93 ? 6.607 6.289 10.580 1.00 93.00 93 ALA A N 1
ATOM 710 C CA . ALA A 1 93 ? 7.204 6.063 9.267 1.00 93.00 93 ALA A CA 1
ATOM 711 C C . ALA A 1 93 ? 6.891 7.171 8.237 1.00 93.00 93 ALA A C 1
ATOM 713 O O . ALA A 1 93 ? 7.396 7.115 7.116 1.00 93.00 93 ALA A O 1
ATOM 714 N N . GLN A 1 94 ? 6.055 8.158 8.597 1.00 93.00 94 GLN A N 1
ATOM 715 C CA . GLN A 1 94 ? 5.630 9.260 7.724 1.00 93.00 94 GLN A CA 1
ATOM 716 C C . GLN A 1 94 ? 5.081 8.768 6.375 1.00 93.00 94 GLN A C 1
ATOM 718 O O . GLN A 1 94 ? 5.382 9.323 5.319 1.00 93.00 94 GLN A O 1
ATOM 723 N N . LEU A 1 95 ? 4.289 7.693 6.413 1.00 93.44 95 LEU A N 1
ATOM 724 C CA . LEU A 1 95 ? 3.736 7.084 5.210 1.00 93.44 95 LEU A CA 1
ATOM 725 C C . LEU A 1 95 ? 2.641 7.951 4.591 1.00 93.44 95 LEU A C 1
ATOM 727 O O . LEU A 1 95 ? 1.708 8.392 5.265 1.00 93.44 95 LEU A O 1
ATOM 731 N N . GLN A 1 96 ? 2.740 8.129 3.279 1.00 92.94 96 GLN A N 1
ATOM 732 C CA . GLN A 1 96 ? 1.762 8.826 2.459 1.00 92.94 96 GLN A CA 1
ATOM 733 C C . GLN A 1 96 ? 1.048 7.836 1.543 1.00 92.94 96 GLN A C 1
ATOM 735 O O . GLN A 1 96 ? 1.662 6.952 0.947 1.00 92.94 96 GLN A O 1
ATOM 740 N N . LEU A 1 97 ? -0.267 7.979 1.408 1.00 91.75 97 LEU A N 1
ATOM 741 C CA . LEU A 1 97 ? -1.044 7.150 0.497 1.00 91.75 97 LEU A CA 1
ATOM 742 C C . LEU A 1 97 ? -1.068 7.807 -0.891 1.00 91.75 97 LEU A C 1
ATOM 744 O O . LEU A 1 97 ? -1.709 8.835 -1.074 1.00 91.75 97 LEU A O 1
ATOM 748 N N . ALA A 1 98 ? -0.388 7.209 -1.870 1.00 89.31 98 ALA A N 1
ATOM 749 C CA . ALA A 1 98 ? -0.348 7.695 -3.251 1.00 89.31 98 ALA A CA 1
ATOM 750 C C . ALA A 1 98 ? -1.270 6.853 -4.135 1.00 89.31 98 ALA A C 1
ATOM 752 O O . ALA A 1 98 ? -0.820 6.028 -4.935 1.00 89.31 98 ALA A O 1
ATOM 753 N N . MET A 1 99 ? -2.576 7.016 -3.950 1.00 82.88 99 MET A N 1
ATOM 754 C CA . MET A 1 99 ? -3.585 6.269 -4.699 1.00 82.88 99 MET A CA 1
ATOM 755 C C . MET A 1 99 ? -4.188 7.143 -5.803 1.00 82.88 99 MET A C 1
ATOM 757 O O . MET A 1 99 ? -4.387 8.339 -5.583 1.00 82.88 99 MET A O 1
ATOM 761 N N . PRO A 1 100 ? -4.486 6.581 -6.990 1.00 74.19 100 PRO A N 1
ATOM 762 C CA . PRO A 1 100 ? -5.108 7.341 -8.066 1.00 74.19 100 PRO A CA 1
ATOM 763 C C . PRO A 1 100 ? -6.420 7.970 -7.596 1.00 74.19 100 PRO A C 1
ATOM 765 O O . PRO A 1 100 ? -7.232 7.305 -6.947 1.00 74.19 100 PRO A O 1
ATOM 768 N N . SER A 1 101 ? -6.634 9.238 -7.938 1.00 71.25 101 SER A N 1
ATOM 769 C CA . SER A 1 101 ? -7.943 9.861 -7.795 1.00 71.25 101 SER A CA 1
ATOM 770 C C . SER A 1 101 ? -8.868 9.412 -8.926 1.00 71.25 101 SER A C 1
ATOM 772 O O . SER A 1 101 ? -8.441 9.131 -10.050 1.00 71.25 101 SER A O 1
ATOM 774 N N . SER A 1 102 ? -10.157 9.336 -8.623 1.00 73.69 102 SER A N 1
ATOM 775 C CA . SER A 1 102 ? -11.212 9.009 -9.580 1.00 73.69 102 SER A CA 1
ATOM 776 C C . SER A 1 102 ? -12.448 9.868 -9.311 1.00 73.69 102 SER A C 1
ATOM 778 O O . SER A 1 102 ? -12.493 10.620 -8.339 1.00 73.69 102 SER A O 1
ATOM 780 N N . VAL A 1 103 ? -13.464 9.772 -10.174 1.00 74.81 103 VAL A N 1
ATOM 781 C CA . VAL A 1 103 ? -14.753 10.459 -9.954 1.00 74.81 103 VAL A CA 1
ATOM 782 C C . VAL A 1 103 ? -15.393 10.013 -8.634 1.00 74.81 103 VAL A C 1
ATOM 784 O O . VAL A 1 103 ? -15.993 10.822 -7.935 1.00 74.81 103 VAL A O 1
ATOM 787 N N . GLU A 1 104 ? -15.230 8.738 -8.281 1.00 77.25 104 GLU A N 1
ATOM 788 C CA . GLU A 1 104 ? -15.752 8.149 -7.044 1.00 77.25 104 GLU A CA 1
ATOM 789 C C . GLU A 1 104 ? -14.853 8.459 -5.838 1.00 77.25 104 GLU A C 1
ATOM 791 O O . GLU A 1 104 ? -15.328 8.567 -4.708 1.00 77.25 104 GLU A O 1
ATOM 796 N N . HIS A 1 105 ? -13.557 8.664 -6.081 1.00 77.81 105 HIS A N 1
ATOM 797 C CA . HIS A 1 105 ? -12.543 8.881 -5.058 1.00 77.81 105 HIS A CA 1
ATOM 798 C C . HIS A 1 105 ? -11.704 10.121 -5.374 1.00 77.81 105 HIS A C 1
ATOM 800 O O . HIS A 1 105 ? -10.538 10.032 -5.766 1.00 77.81 105 HIS A O 1
ATOM 806 N N . LEU A 1 106 ? -12.308 11.298 -5.188 1.00 67.25 106 LEU A N 1
ATOM 807 C CA . LEU A 1 106 ? -11.694 12.593 -5.517 1.00 67.25 106 LEU A CA 1
ATOM 808 C C . LEU A 1 106 ? -10.334 12.814 -4.836 1.00 67.25 106 LEU A C 1
ATOM 810 O O . LEU A 1 106 ? -9.453 13.436 -5.423 1.00 67.25 106 LEU A O 1
ATOM 814 N N . PHE A 1 107 ? -10.150 12.265 -3.634 1.00 70.62 107 PHE A N 1
ATOM 815 C CA . PHE A 1 107 ? -8.933 12.402 -2.823 1.00 70.62 107 PHE A CA 1
ATOM 816 C C . PHE A 1 107 ? -8.076 11.126 -2.791 1.00 70.62 107 PHE A C 1
ATOM 818 O O . PHE A 1 107 ? -7.275 10.937 -1.881 1.00 70.62 107 PHE A O 1
ATOM 825 N N . GLY A 1 108 ? -8.252 10.251 -3.784 1.00 81.19 108 GLY A N 1
ATOM 826 C CA . GLY A 1 108 ? -7.546 8.978 -3.878 1.00 81.19 108 GLY A CA 1
ATOM 827 C C . GLY A 1 108 ? -8.339 7.814 -3.290 1.00 81.19 108 GLY A C 1
ATOM 828 O O . GLY A 1 108 ? -9.063 7.942 -2.300 1.00 81.19 108 GLY A O 1
ATOM 829 N N . GLU A 1 109 ? -8.223 6.657 -3.934 1.00 87.81 109 GLU A N 1
ATOM 830 C CA . GLU A 1 109 ? -8.849 5.419 -3.470 1.00 87.81 109 GLU A CA 1
ATOM 831 C C . GLU A 1 109 ? -8.258 4.938 -2.134 1.00 87.81 109 GLU A C 1
ATOM 833 O O . GLU A 1 109 ? -7.040 4.983 -1.949 1.00 87.81 109 GLU A O 1
ATOM 838 N N . PRO A 1 110 ? -9.076 4.418 -1.201 1.00 91.38 110 PRO A N 1
ATOM 839 C CA . PRO A 1 110 ? -8.557 3.841 0.030 1.00 91.38 110 PRO A CA 1
ATOM 840 C C . PRO A 1 110 ? -7.770 2.556 -0.246 1.00 91.38 110 PRO A C 1
ATOM 842 O O . PRO A 1 110 ? -8.138 1.725 -1.085 1.00 91.38 110 PRO A O 1
ATOM 845 N N . LEU A 1 111 ? -6.716 2.337 0.537 1.00 92.44 111 LEU A N 1
ATOM 846 C CA . LEU A 1 111 ? -6.008 1.066 0.559 1.00 92.44 111 LEU A CA 1
ATOM 847 C C . LEU A 1 111 ? -6.932 -0.001 1.147 1.00 92.44 111 LEU A C 1
ATOM 849 O O . LEU A 1 111 ? -7.376 0.120 2.285 1.00 92.44 111 LEU A O 1
ATOM 853 N N . SER A 1 112 ? -7.226 -1.042 0.375 1.00 92.56 112 SER A N 1
ATOM 854 C CA . SER A 1 112 ? -8.207 -2.057 0.765 1.00 92.56 112 SER A CA 1
ATOM 855 C C . SER A 1 112 ? -7.551 -3.357 1.197 1.00 92.56 112 SER A C 1
ATOM 857 O O . SER A 1 112 ? -6.660 -3.863 0.521 1.00 92.56 112 SER A O 1
ATOM 859 N N . PHE A 1 113 ? -8.013 -3.923 2.300 1.00 93.94 113 PHE A N 1
ATOM 860 C CA . PHE A 1 113 ? -7.543 -5.188 2.845 1.00 93.94 113 PHE A CA 1
ATOM 861 C C . PHE A 1 113 ? -8.676 -6.198 2.849 1.00 93.94 113 PHE A C 1
ATOM 863 O O . PHE A 1 113 ? -9.815 -5.872 3.186 1.00 93.94 113 PHE A O 1
ATOM 870 N N . ASP A 1 114 ? -8.359 -7.441 2.522 1.00 90.62 114 ASP A N 1
ATOM 871 C CA . ASP A 1 114 ? -9.389 -8.453 2.338 1.00 90.62 114 ASP A CA 1
ATOM 872 C C . ASP A 1 114 ? -9.190 -9.632 3.286 1.00 90.62 114 ASP A C 1
ATOM 874 O O . ASP A 1 114 ? -10.141 -10.350 3.596 1.00 90.62 114 ASP A O 1
ATOM 878 N N . THR A 1 115 ? -7.963 -9.839 3.762 1.00 92.69 115 THR A N 1
ATOM 879 C CA . THR A 1 115 ? -7.651 -10.811 4.807 1.00 92.69 115 THR A CA 1
ATOM 880 C C . THR A 1 115 ? -6.768 -10.185 5.877 1.00 92.69 115 THR A C 1
ATOM 882 O O . THR A 1 115 ? -6.152 -9.140 5.673 1.00 92.69 115 THR A O 1
ATOM 885 N N . TRP A 1 116 ? -6.690 -10.834 7.038 1.00 94.38 116 TRP A N 1
ATOM 886 C CA . TRP A 1 116 ? -5.823 -10.373 8.120 1.00 94.38 116 TRP A CA 1
ATOM 887 C C . TRP A 1 116 ? -4.339 -10.457 7.734 1.00 94.38 116 TRP A C 1
ATOM 889 O O . TRP A 1 116 ? -3.573 -9.595 8.147 1.00 94.38 116 TRP A O 1
ATOM 899 N N . GLN A 1 117 ? -3.950 -11.415 6.882 1.00 94.94 117 GLN A N 1
ATOM 900 C CA . GLN A 1 117 ? -2.583 -11.522 6.363 1.00 94.94 117 GLN A CA 1
ATOM 901 C C . GLN A 1 117 ? -2.203 -10.324 5.483 1.00 94.94 117 GLN A C 1
ATOM 903 O O . GLN A 1 117 ? -1.071 -9.857 5.553 1.00 94.94 117 GLN A O 1
ATOM 908 N N . ASP A 1 118 ? -3.145 -9.783 4.695 1.00 93.69 118 ASP A N 1
ATOM 909 C CA . ASP A 1 118 ? -2.903 -8.560 3.913 1.00 93.69 118 ASP A CA 1
ATOM 910 C C . ASP A 1 118 ? -2.568 -7.376 4.843 1.00 93.69 118 ASP A C 1
ATOM 912 O O . ASP A 1 118 ? -1.744 -6.521 4.508 1.00 93.69 118 ASP A O 1
ATOM 916 N N . VAL A 1 119 ? -3.231 -7.310 6.006 1.00 95.50 119 VAL A N 1
ATOM 917 C CA . VAL A 1 119 ? -3.005 -6.256 7.006 1.00 95.50 119 VAL A CA 1
ATOM 918 C C . VAL A 1 119 ? -1.699 -6.486 7.751 1.00 95.50 119 VAL A C 1
ATOM 920 O O . VAL A 1 119 ? -0.960 -5.535 7.965 1.00 95.50 119 VAL A O 1
ATOM 923 N N . GLU A 1 120 ? -1.396 -7.728 8.125 1.00 95.00 120 GLU A N 1
ATOM 924 C CA . GLU A 1 120 ? -0.150 -8.082 8.803 1.00 95.00 120 GLU A CA 1
ATOM 925 C C . GLU A 1 120 ? 1.068 -7.772 7.928 1.00 95.00 120 GLU A C 1
ATOM 927 O O . GLU A 1 120 ? 1.988 -7.111 8.400 1.00 95.00 120 GLU A O 1
ATOM 932 N N . ALA A 1 121 ? 1.043 -8.139 6.642 1.00 94.81 121 ALA A N 1
ATOM 933 C CA . ALA A 1 121 ? 2.121 -7.824 5.703 1.00 94.81 121 ALA A CA 1
ATOM 934 C C . ALA A 1 121 ? 2.381 -6.309 5.610 1.00 94.81 121 ALA A C 1
ATOM 936 O O . ALA A 1 121 ? 3.527 -5.863 5.643 1.00 94.81 121 ALA A O 1
ATOM 937 N N . ALA A 1 122 ? 1.319 -5.498 5.551 1.00 95.50 122 ALA A N 1
ATOM 938 C CA . ALA A 1 122 ? 1.455 -4.044 5.584 1.00 95.50 122 ALA A CA 1
ATOM 939 C C . ALA A 1 122 ? 1.942 -3.536 6.949 1.00 95.50 122 ALA A C 1
ATOM 941 O O . ALA A 1 122 ? 2.817 -2.680 7.001 1.00 95.50 122 ALA A O 1
ATOM 942 N N . GLY A 1 123 ? 1.411 -4.076 8.046 1.00 94.81 123 GLY A N 1
ATOM 943 C CA . GLY A 1 123 ? 1.757 -3.680 9.407 1.00 94.81 123 GLY A CA 1
ATOM 944 C C . GLY A 1 123 ? 3.212 -3.970 9.772 1.00 94.81 123 GLY A C 1
ATOM 945 O O . GLY A 1 123 ? 3.844 -3.136 10.416 1.00 94.81 123 GLY A O 1
ATOM 946 N N . VAL A 1 124 ? 3.760 -5.107 9.330 1.00 93.62 124 VAL A N 1
ATOM 947 C CA . VAL A 1 124 ? 5.189 -5.440 9.467 1.00 93.62 124 VAL A CA 1
ATOM 948 C C . VAL A 1 124 ? 6.039 -4.427 8.707 1.00 93.62 124 VAL A C 1
ATOM 950 O O . VAL A 1 124 ? 6.930 -3.831 9.302 1.00 93.62 124 VAL A O 1
ATOM 953 N N . MET A 1 125 ? 5.694 -4.133 7.448 1.00 95.00 125 MET A N 1
ATOM 954 C CA . MET A 1 125 ? 6.384 -3.097 6.675 1.00 95.00 125 MET A CA 1
ATOM 955 C C . MET A 1 125 ? 6.335 -1.726 7.370 1.00 95.00 125 MET A C 1
ATOM 957 O O . MET A 1 125 ? 7.347 -1.030 7.429 1.00 95.00 125 MET A O 1
ATOM 961 N N . TRP A 1 126 ? 5.190 -1.332 7.939 1.00 94.75 126 TRP A N 1
ATOM 962 C CA . TRP A 1 126 ? 5.075 -0.065 8.671 1.00 94.75 126 TRP A CA 1
ATOM 963 C C . TRP A 1 126 ? 5.981 -0.038 9.901 1.00 94.75 126 TRP A C 1
ATOM 965 O O . TRP A 1 126 ? 6.583 0.995 10.186 1.00 94.75 126 TRP A O 1
ATOM 975 N N . LEU A 1 127 ? 6.067 -1.152 10.632 1.00 94.88 127 LEU A N 1
ATOM 976 C CA . LEU A 1 127 ? 6.915 -1.278 11.814 1.00 94.88 127 LEU A CA 1
ATOM 977 C C . LEU A 1 127 ? 8.393 -1.171 11.452 1.00 94.88 127 LEU A C 1
ATOM 979 O O . LEU A 1 127 ? 9.067 -0.307 12.009 1.00 94.88 127 LEU A O 1
ATOM 983 N N . GLU A 1 128 ? 8.857 -1.961 10.485 1.00 93.38 128 GLU A N 1
ATOM 984 C CA . GLU A 1 128 ? 10.244 -1.938 10.007 1.00 93.38 128 GLU A CA 1
ATOM 985 C C . GLU A 1 128 ? 10.638 -0.540 9.525 1.00 93.38 128 GLU A C 1
ATOM 987 O O . GLU A 1 128 ? 11.644 0.021 9.955 1.00 93.38 128 GLU A O 1
ATOM 992 N N . LEU A 1 129 ? 9.795 0.085 8.701 1.00 94.00 129 LEU A N 1
ATOM 993 C CA . LEU A 1 129 ? 10.064 1.424 8.193 1.00 94.00 129 LEU A CA 1
ATOM 994 C C . LEU A 1 129 ? 10.108 2.477 9.305 1.00 94.00 129 LEU A C 1
ATOM 996 O O . LEU A 1 129 ? 10.864 3.440 9.214 1.00 94.00 129 LEU A O 1
ATOM 1000 N N . SER A 1 130 ? 9.320 2.294 10.366 1.00 94.06 130 SER A N 1
ATOM 1001 C CA . SER A 1 130 ? 9.310 3.200 11.514 1.00 94.06 130 SER A CA 1
ATOM 1002 C C . SER A 1 130 ? 10.589 3.140 12.357 1.00 94.06 130 SER A C 1
ATOM 1004 O O . SER A 1 130 ? 10.786 3.994 13.227 1.00 94.06 130 SER A O 1
ATOM 1006 N N . GLU A 1 131 ? 11.433 2.128 12.157 1.00 92.38 131 GLU A N 1
ATOM 1007 C CA . GLU A 1 131 ? 12.721 1.964 12.837 1.00 92.38 131 GLU A CA 1
ATOM 1008 C C . GLU A 1 131 ? 13.894 2.544 12.036 1.00 92.38 131 GLU A C 1
ATOM 1010 O O . GLU A 1 131 ? 14.953 2.789 12.612 1.00 92.38 131 GLU A O 1
ATOM 1015 N N . LEU A 1 132 ? 13.700 2.815 10.743 1.00 90.56 132 LEU A N 1
ATOM 1016 C CA . LEU A 1 132 ? 14.721 3.397 9.875 1.00 90.56 132 LEU A CA 1
ATOM 1017 C C . LEU A 1 132 ? 14.849 4.911 10.071 1.00 90.56 132 LEU A C 1
ATOM 1019 O O . LEU A 1 132 ? 13.896 5.598 10.448 1.00 90.56 132 LEU A O 1
ATOM 1023 N N . ASP A 1 133 ? 16.030 5.446 9.753 1.00 84.00 133 ASP A N 1
ATOM 1024 C CA . ASP A 1 133 ? 16.210 6.890 9.643 1.00 84.00 133 ASP A CA 1
ATOM 1025 C C . ASP A 1 133 ? 15.486 7.405 8.389 1.00 84.00 133 ASP A C 1
ATOM 1027 O O . ASP A 1 133 ? 15.865 7.139 7.246 1.00 84.00 133 ASP A O 1
ATOM 1031 N N . GLY A 1 134 ? 14.393 8.131 8.616 1.00 81.88 134 GLY A N 1
ATOM 1032 C CA . GLY A 1 134 ? 13.580 8.743 7.569 1.00 81.88 134 GLY A CA 1
ATOM 1033 C C . GLY A 1 134 ? 14.108 10.091 7.078 1.00 81.88 134 GLY A C 1
ATOM 1034 O O . GLY A 1 134 ? 13.455 10.715 6.245 1.00 81.88 134 GLY A O 1
ATOM 1035 N N . THR A 1 135 ? 15.249 10.578 7.576 1.00 88.00 135 THR A N 1
ATOM 1036 C CA . THR A 1 135 ? 15.733 11.928 7.258 1.00 88.00 135 THR A CA 1
ATOM 1037 C C . THR A 1 135 ? 15.933 12.115 5.749 1.00 88.00 135 THR A C 1
ATOM 1039 O O . THR A 1 135 ? 16.666 11.370 5.091 1.00 88.00 135 THR A O 1
ATOM 1042 N N . GLY A 1 136 ? 15.248 13.119 5.192 1.00 87.69 136 GLY A N 1
ATOM 1043 C CA . GLY A 1 136 ? 15.263 13.440 3.760 1.00 87.69 136 GLY A CA 1
ATOM 1044 C C . GLY A 1 136 ? 14.544 12.426 2.863 1.00 87.69 136 GLY A C 1
ATOM 1045 O O . GLY A 1 136 ? 14.627 12.544 1.643 1.00 87.69 136 GLY A O 1
ATOM 1046 N N . CYS A 1 137 ? 13.862 11.429 3.433 1.00 91.81 137 CYS A N 1
ATOM 1047 C CA . CYS A 1 137 ? 13.101 10.435 2.683 1.00 91.81 137 CYS A CA 1
ATOM 1048 C C . CYS A 1 137 ? 11.615 10.795 2.637 1.00 91.81 137 CYS A C 1
ATOM 1050 O O . CYS A 1 137 ? 11.055 11.285 3.614 1.00 91.81 137 CYS A O 1
ATOM 1052 N N . VAL A 1 138 ? 10.954 10.441 1.538 1.00 94.06 138 VAL A N 1
ATOM 1053 C CA . VAL A 1 138 ? 9.493 10.407 1.451 1.00 94.06 138 VAL A CA 1
ATOM 1054 C C . VAL A 1 138 ? 9.053 8.977 1.170 1.00 94.06 138 VAL A C 1
ATOM 1056 O O . VAL A 1 138 ? 9.594 8.312 0.283 1.00 94.06 138 VAL A O 1
ATOM 1059 N N . ASN A 1 139 ? 8.088 8.492 1.949 1.00 95.44 139 ASN A N 1
ATOM 1060 C CA . ASN A 1 139 ? 7.624 7.113 1.900 1.00 95.44 139 ASN A CA 1
ATOM 1061 C C . ASN A 1 139 ? 6.170 7.065 1.426 1.00 95.44 139 ASN A C 1
ATOM 1063 O O . ASN A 1 139 ? 5.275 7.579 2.094 1.00 95.44 139 ASN A O 1
ATOM 1067 N N . TYR A 1 140 ? 5.926 6.396 0.305 1.00 95.44 140 TYR A N 1
ATOM 1068 C CA . TYR A 1 140 ? 4.597 6.229 -0.268 1.00 95.44 140 TYR A CA 1
ATOM 1069 C C . TYR A 1 140 ? 4.146 4.776 -0.218 1.00 95.44 140 TYR A C 1
ATOM 1071 O O . TYR A 1 140 ? 4.914 3.866 -0.517 1.00 95.44 140 TYR A O 1
ATOM 1079 N N . VAL A 1 141 ?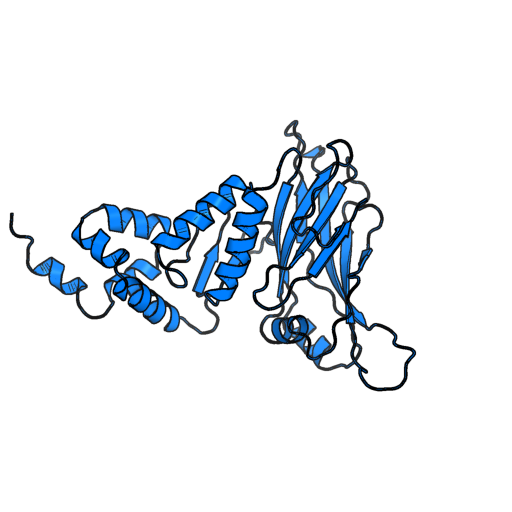 2.867 4.561 0.067 1.00 95.50 141 VAL A N 1
ATOM 1080 C CA . VAL A 1 141 ? 2.178 3.294 -0.192 1.00 95.50 141 VAL A CA 1
ATOM 1081 C C . VAL A 1 141 ? 1.227 3.494 -1.360 1.00 95.50 141 VAL A C 1
ATOM 1083 O O . VAL A 1 141 ? 0.467 4.462 -1.390 1.00 95.50 141 VAL A O 1
ATOM 1086 N N . THR A 1 142 ? 1.256 2.578 -2.322 1.00 94.62 142 THR A N 1
ATOM 1087 C CA . THR A 1 142 ? 0.374 2.619 -3.493 1.00 94.62 142 THR A CA 1
ATOM 1088 C C . THR A 1 142 ? -0.059 1.225 -3.939 1.00 94.62 142 THR A C 1
ATOM 1090 O O . THR A 1 142 ? 0.542 0.219 -3.553 1.00 94.62 142 THR A O 1
ATOM 1093 N N . GLU A 1 143 ? -1.069 1.169 -4.806 1.00 94.25 143 GLU A N 1
ATOM 1094 C CA . GLU A 1 143 ? -1.443 -0.015 -5.569 1.00 94.25 143 GLU A CA 1
ATOM 1095 C C . GLU A 1 143 ? -1.373 0.278 -7.071 1.00 94.25 143 GLU A C 1
ATOM 1097 O O . GLU A 1 143 ? -2.125 1.094 -7.605 1.00 94.25 143 GLU A O 1
ATOM 1102 N N . PHE A 1 144 ? -0.522 -0.458 -7.781 1.00 94.69 144 PHE A N 1
ATOM 1103 C CA . PHE A 1 144 ? -0.559 -0.502 -9.237 1.00 94.69 144 PHE A CA 1
ATOM 1104 C C . PHE A 1 144 ? -1.665 -1.455 -9.661 1.00 94.69 144 PHE A C 1
ATOM 1106 O O . PHE A 1 144 ? -1.599 -2.648 -9.368 1.00 94.69 144 PHE A O 1
ATOM 1113 N N . LYS A 1 145 ? -2.688 -0.929 -10.335 1.00 94.25 145 LYS A N 1
ATOM 1114 C CA . LYS A 1 145 ? -3.866 -1.690 -10.762 1.00 94.25 145 LYS A CA 1
ATOM 1115 C C . LYS A 1 145 ? -3.863 -1.905 -12.268 1.00 94.25 145 LYS A C 1
ATOM 1117 O O . LYS A 1 145 ? -3.440 -1.040 -13.036 1.00 94.25 145 LYS A O 1
ATOM 1122 N N . TRP A 1 146 ? -4.379 -3.047 -12.686 1.00 94.94 146 TRP A N 1
ATOM 1123 C CA . TRP A 1 146 ? -4.714 -3.34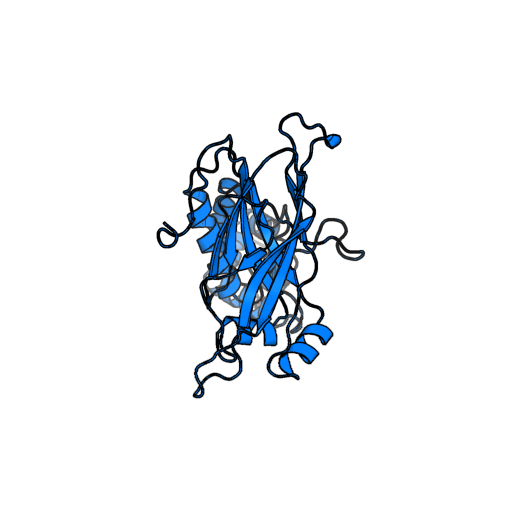8 -14.066 1.00 94.94 146 TRP A CA 1
ATOM 1124 C C . TRP A 1 146 ? -6.223 -3.386 -14.213 1.00 94.94 146 TRP A C 1
ATOM 1126 O O . TRP A 1 146 ? -6.950 -3.732 -13.280 1.00 94.94 146 TRP A O 1
ATOM 1136 N N . ARG A 1 147 ? -6.696 -3.083 -15.419 1.00 92.12 147 ARG A N 1
ATOM 1137 C CA . ARG A 1 147 ? -8.095 -3.332 -15.734 1.00 92.12 147 ARG A CA 1
ATOM 1138 C C . ARG A 1 147 ? -8.337 -4.846 -15.816 1.00 92.12 147 ARG A C 1
ATOM 1140 O O . ARG A 1 147 ? -7.459 -5.556 -16.326 1.00 92.12 147 ARG A O 1
ATOM 1147 N N . PRO A 1 148 ? -9.486 -5.358 -15.342 1.00 91.31 148 PRO A N 1
ATOM 1148 C CA . PRO A 1 148 ? -9.780 -6.789 -15.377 1.00 91.31 148 PRO A CA 1
ATOM 1149 C C . PRO A 1 148 ? -9.614 -7.410 -16.772 1.00 91.31 148 PRO A C 1
ATOM 1151 O O . PRO A 1 148 ? -8.999 -8.466 -16.903 1.00 91.31 148 PRO A O 1
ATOM 1154 N N . GLU A 1 149 ? -10.066 -6.729 -17.826 1.00 92.88 149 GLU A N 1
ATOM 1155 C CA . GLU A 1 149 ? -9.963 -7.185 -19.216 1.00 92.88 149 GLU A CA 1
ATOM 1156 C C . GLU A 1 149 ? -8.512 -7.288 -19.717 1.00 92.88 149 GLU A C 1
ATOM 1158 O O . GLU A 1 149 ? -8.169 -8.198 -20.481 1.00 92.88 149 GLU A O 1
ATOM 1163 N N . THR A 1 150 ? -7.628 -6.401 -19.245 1.00 94.75 150 THR A N 1
ATOM 1164 C CA . THR A 1 150 ? -6.193 -6.454 -19.552 1.00 94.75 150 THR A CA 1
ATOM 1165 C C . THR A 1 150 ? -5.571 -7.709 -18.949 1.00 94.75 150 THR A C 1
ATOM 1167 O O . THR A 1 150 ? -4.834 -8.415 -19.633 1.00 94.75 150 THR A O 1
ATOM 1170 N N . MET A 1 151 ? -5.898 -8.028 -17.693 1.00 95.06 151 MET A N 1
ATOM 1171 C CA . MET A 1 151 ? -5.355 -9.218 -17.030 1.00 95.06 151 MET A CA 1
ATOM 1172 C C . MET A 1 151 ? -5.946 -10.519 -17.565 1.00 95.06 151 MET A C 1
ATOM 1174 O O . MET A 1 151 ? -5.223 -11.506 -17.679 1.00 95.06 151 MET A O 1
ATOM 1178 N N . GLN A 1 152 ? -7.223 -10.524 -17.955 1.00 93.19 152 GLN A N 1
ATOM 1179 C CA . GLN A 1 152 ? -7.821 -11.662 -18.655 1.00 93.19 152 GLN A CA 1
ATOM 1180 C C . GLN A 1 152 ? -7.065 -11.962 -19.953 1.00 93.19 152 GLN A C 1
ATOM 1182 O O . GLN A 1 152 ? -6.671 -13.104 -20.180 1.00 93.19 152 GLN A O 1
ATOM 1187 N N . SER A 1 153 ? -6.796 -10.933 -20.762 1.00 93.31 153 SER A N 1
ATOM 1188 C CA . SER A 1 153 ? -6.040 -11.075 -22.013 1.00 93.31 153 SER A CA 1
ATOM 1189 C C . SER A 1 153 ? -4.605 -11.548 -21.762 1.00 93.31 153 SER A C 1
ATOM 1191 O O . SER A 1 153 ? -4.121 -12.446 -22.449 1.00 93.31 153 SER A O 1
ATOM 1193 N N . PHE A 1 154 ? -3.951 -10.993 -20.737 1.00 94.38 154 PHE A N 1
ATOM 1194 C CA . PHE A 1 154 ? -2.595 -11.370 -20.340 1.00 94.38 154 PHE A CA 1
ATOM 1195 C C . PHE A 1 154 ? -2.487 -12.861 -19.979 1.00 94.38 154 PHE A C 1
ATOM 1197 O O . PHE A 1 154 ? -1.615 -13.572 -20.472 1.00 94.38 154 PHE A O 1
ATOM 1204 N N . PHE A 1 155 ? -3.408 -13.376 -19.162 1.00 93.69 155 PHE A N 1
ATOM 1205 C CA . PHE A 1 155 ? -3.380 -14.788 -18.775 1.00 93.69 155 PHE A CA 1
ATOM 1206 C C . PHE A 1 155 ? -3.918 -15.740 -19.850 1.00 93.69 155 PHE A C 1
ATOM 1208 O O . PHE A 1 155 ? -3.596 -16.927 -19.806 1.00 93.69 155 PHE A O 1
ATOM 1215 N N . ALA A 1 156 ? -4.714 -15.250 -20.804 1.00 92.31 156 ALA A N 1
ATOM 1216 C CA . ALA A 1 156 ? -5.223 -16.054 -21.913 1.00 92.31 156 ALA A CA 1
ATOM 1217 C C . ALA A 1 156 ? -4.154 -16.347 -22.978 1.00 92.31 156 ALA A C 1
ATOM 1219 O O . ALA A 1 156 ? -4.217 -17.389 -23.631 1.00 92.31 156 ALA A O 1
ATOM 1220 N N . VAL A 1 157 ? -3.180 -15.447 -23.156 1.00 89.38 157 VAL A N 1
ATOM 1221 C CA . VAL A 1 157 ? -2.139 -15.562 -24.185 1.00 89.38 157 VAL A CA 1
ATOM 1222 C C . VAL A 1 157 ? -0.774 -15.809 -23.529 1.00 89.38 157 VAL A C 1
ATOM 1224 O O . VAL A 1 157 ? -0.198 -14.881 -22.950 1.00 89.38 157 VAL A O 1
ATOM 1227 N N . PRO A 1 158 ? -0.226 -17.039 -23.623 1.00 84.94 158 PRO A N 1
ATOM 1228 C CA . PRO A 1 158 ? 1.119 -17.353 -23.148 1.00 84.94 158 PRO A CA 1
ATOM 1229 C C . PRO A 1 158 ? 2.165 -16.409 -23.748 1.00 84.94 158 PRO A C 1
ATOM 1231 O O . PRO A 1 158 ? 2.137 -16.129 -24.944 1.00 84.94 158 PRO A O 1
ATOM 1234 N N . GLY A 1 159 ? 3.082 -15.913 -22.916 1.00 85.25 159 GLY A N 1
ATOM 1235 C CA . GLY A 1 159 ? 4.120 -14.981 -23.362 1.00 85.25 159 GLY A CA 1
ATOM 1236 C C . GLY A 1 159 ? 3.604 -13.598 -23.774 1.00 85.25 159 GLY A C 1
ATOM 1237 O O . GLY A 1 159 ? 4.301 -12.881 -24.482 1.00 85.25 159 GLY A O 1
ATOM 1238 N N . SER A 1 160 ? 2.404 -13.192 -23.356 1.00 91.50 160 SER A N 1
ATOM 1239 C CA . SER A 1 160 ? 1.978 -11.796 -23.489 1.00 91.50 160 SER A CA 1
ATOM 1240 C C . SER A 1 160 ? 2.672 -10.903 -22.455 1.00 91.50 160 SER A C 1
ATOM 1242 O O . SER A 1 160 ? 3.091 -11.366 -21.391 1.00 91.50 160 SER A O 1
ATOM 1244 N N . SER A 1 161 ? 2.806 -9.616 -22.771 1.00 94.56 161 SER A N 1
ATOM 1245 C CA . SER A 1 161 ? 3.233 -8.583 -21.828 1.00 94.56 161 SER A CA 1
ATOM 1246 C C . SER A 1 161 ? 2.034 -7.785 -21.321 1.00 94.56 161 SER A C 1
ATOM 1248 O O . SER A 1 161 ? 0.973 -7.754 -21.946 1.00 94.56 161 SER A O 1
ATOM 1250 N N . THR A 1 162 ? 2.192 -7.126 -20.177 1.00 96.50 162 THR A N 1
ATOM 1251 C CA . THR A 1 162 ? 1.166 -6.229 -19.636 1.00 96.50 162 THR A CA 1
ATOM 1252 C C . THR A 1 162 ? 1.786 -5.065 -18.872 1.00 96.50 162 THR A C 1
ATOM 1254 O O . THR A 1 162 ? 2.904 -5.168 -18.365 1.00 96.50 162 THR A O 1
ATOM 1257 N N . SER A 1 163 ? 1.039 -3.967 -18.764 1.00 96.94 163 SER A N 1
ATOM 1258 C CA . SER A 1 163 ? 1.413 -2.758 -18.028 1.00 96.94 163 SER A CA 1
ATOM 1259 C C . SER A 1 163 ? 0.258 -2.304 -17.146 1.00 96.94 163 SER A C 1
ATOM 1261 O O . SER A 1 163 ? -0.891 -2.289 -17.590 1.00 96.94 163 SER A O 1
ATOM 1263 N N . SER A 1 164 ? 0.561 -1.921 -15.910 1.00 96.50 164 SER A N 1
ATOM 1264 C CA . SER A 1 164 ? -0.423 -1.351 -14.993 1.00 96.50 164 SER A CA 1
ATOM 1265 C C . SER A 1 164 ? -0.870 0.039 -15.451 1.00 96.50 164 SER A C 1
ATOM 1267 O O . SER A 1 164 ? -0.245 0.676 -16.307 1.00 96.50 164 SER A O 1
ATOM 1269 N N . GLY A 1 165 ? -1.907 0.562 -14.796 1.00 92.69 165 GLY A N 1
ATOM 1270 C CA . GLY A 1 165 ? -2.179 1.995 -14.775 1.00 92.69 165 GLY A CA 1
ATOM 1271 C C . GLY A 1 165 ? -0.989 2.799 -14.234 1.00 92.69 165 GLY A C 1
ATOM 1272 O O . GLY A 1 165 ? -0.109 2.260 -13.553 1.00 92.69 165 GLY A O 1
ATOM 1273 N N . LEU A 1 166 ? -0.966 4.091 -14.566 1.00 91.88 166 LEU A N 1
ATOM 1274 C CA . LEU A 1 166 ? 0.041 5.031 -14.080 1.00 91.88 166 LEU A CA 1
ATOM 1275 C C . LEU A 1 166 ? -0.298 5.487 -12.663 1.00 91.88 166 LEU A C 1
ATOM 1277 O O . LEU A 1 166 ? -1.436 5.867 -12.394 1.00 91.88 166 LEU A O 1
ATOM 1281 N N . VAL A 1 167 ? 0.711 5.531 -11.801 1.00 92.25 167 VAL A N 1
ATOM 1282 C CA . VAL A 1 167 ? 0.636 6.172 -10.486 1.00 92.25 167 VAL A CA 1
ATOM 1283 C C . VAL A 1 167 ? 1.567 7.375 -10.485 1.00 92.25 167 VAL A C 1
ATOM 1285 O O . VAL A 1 167 ? 2.706 7.283 -10.949 1.00 92.25 167 VAL A O 1
ATOM 1288 N N . LYS A 1 168 ? 1.064 8.508 -9.997 1.00 91.75 168 LYS A N 1
ATOM 1289 C CA . LYS A 1 168 ? 1.801 9.764 -9.858 1.00 91.75 168 LYS A CA 1
ATOM 1290 C C . LYS A 1 168 ? 2.176 9.965 -8.389 1.00 91.75 168 LYS A C 1
ATOM 1292 O O . LYS A 1 168 ? 1.314 9.836 -7.527 1.00 91.75 168 LYS A O 1
ATOM 1297 N N . PHE A 1 169 ? 3.425 10.331 -8.144 1.00 91.50 169 PHE A N 1
ATOM 1298 C CA . PHE A 1 169 ? 3.944 10.788 -6.859 1.00 91.50 169 PHE A CA 1
ATOM 1299 C C . PHE A 1 169 ? 4.398 12.228 -7.040 1.00 91.50 169 PHE A C 1
ATOM 1301 O O . PHE A 1 169 ? 5.091 12.522 -8.013 1.00 91.50 169 PHE A O 1
ATOM 1308 N N . THR A 1 170 ? 3.993 13.096 -6.125 1.00 90.94 170 THR A N 1
ATOM 1309 C CA . THR A 1 170 ? 4.422 14.493 -6.093 1.00 90.94 170 THR A CA 1
ATOM 1310 C C . THR A 1 170 ? 5.287 14.663 -4.856 1.00 90.94 170 THR A C 1
ATOM 1312 O O . THR A 1 170 ? 4.811 14.456 -3.740 1.00 90.94 170 THR A O 1
ATOM 1315 N N . VAL A 1 171 ? 6.569 14.948 -5.072 1.00 91.25 171 VAL A N 1
ATOM 1316 C CA . VAL A 1 171 ? 7.528 15.256 -4.013 1.00 91.25 171 VAL A CA 1
ATOM 1317 C C . VAL A 1 171 ? 7.557 16.767 -3.855 1.00 91.25 171 VAL A C 1
ATOM 1319 O O . VAL A 1 171 ? 8.071 17.463 -4.727 1.00 91.25 171 VAL A O 1
ATOM 1322 N N . GLU A 1 172 ? 6.989 17.246 -2.754 1.00 89.88 172 GLU A N 1
ATOM 1323 C CA . GLU A 1 172 ? 6.870 18.677 -2.478 1.00 89.88 172 GLU A CA 1
ATOM 1324 C C . GLU A 1 172 ? 8.244 19.313 -2.231 1.00 89.88 172 GLU A C 1
ATOM 1326 O O . GLU A 1 172 ? 9.102 18.734 -1.547 1.00 89.88 172 GLU A O 1
ATOM 1331 N N . ASP A 1 173 ? 8.471 20.511 -2.772 1.00 87.25 173 ASP A N 1
ATOM 1332 C CA . ASP A 1 173 ? 9.683 21.259 -2.457 1.00 87.25 173 ASP A CA 1
ATOM 1333 C C . ASP A 1 173 ? 9.632 21.807 -1.015 1.00 87.25 173 ASP A C 1
ATOM 1335 O O . ASP A 1 173 ? 8.595 22.316 -0.581 1.00 87.25 173 ASP A O 1
ATOM 1339 N N . PRO A 1 174 ? 10.739 21.774 -0.242 1.00 85.00 174 PRO A N 1
ATOM 1340 C CA . PRO A 1 174 ? 10.745 22.270 1.136 1.00 85.00 174 PRO A CA 1
ATOM 1341 C C . PRO A 1 174 ? 10.372 23.750 1.290 1.00 85.00 174 PRO A C 1
ATOM 1343 O O . PRO A 1 174 ? 10.020 24.170 2.392 1.00 85.00 174 PRO A O 1
ATOM 1346 N N . SER A 1 175 ? 10.478 24.551 0.224 1.00 85.56 175 SER A N 1
ATOM 1347 C CA . SER A 1 175 ? 10.032 25.947 0.226 1.00 85.56 175 SER A CA 1
ATOM 1348 C C . SER A 1 175 ? 8.506 26.104 0.181 1.00 85.56 175 SER A C 1
ATOM 1350 O O . SER A 1 175 ? 8.007 27.187 0.490 1.00 85.56 175 SER A O 1
ATOM 1352 N N . GLY A 1 176 ? 7.768 25.044 -0.169 1.00 84.06 176 GLY A N 1
ATOM 1353 C CA . GLY A 1 176 ? 6.323 25.075 -0.400 1.00 84.06 176 GLY A CA 1
ATOM 1354 C C . GLY A 1 176 ? 5.919 25.722 -1.729 1.00 84.06 176 GLY A C 1
ATOM 1355 O O . GLY A 1 176 ? 4.739 26.010 -1.931 1.00 84.06 176 GLY A O 1
ATOM 1356 N N . ASP A 1 177 ? 6.879 25.987 -2.618 1.00 86.12 177 ASP A N 1
ATOM 1357 C CA . ASP A 1 177 ? 6.610 26.459 -3.972 1.00 86.12 177 ASP A CA 1
ATOM 1358 C C . ASP A 1 177 ? 6.204 25.285 -4.874 1.00 86.12 177 ASP A C 1
ATOM 1360 O O . ASP A 1 177 ? 7.045 24.512 -5.329 1.00 86.12 177 ASP A O 1
ATOM 1364 N N . MET A 1 178 ? 4.903 25.185 -5.158 1.00 84.75 178 MET A N 1
ATOM 1365 C CA . MET A 1 178 ? 4.331 24.116 -5.985 1.00 84.75 178 MET A CA 1
ATOM 1366 C C . MET A 1 178 ? 4.882 24.086 -7.421 1.00 84.75 178 MET A C 1
ATOM 1368 O O . MET A 1 178 ? 4.749 23.070 -8.100 1.00 84.75 178 MET A O 1
ATOM 1372 N N . GLU A 1 179 ? 5.473 25.178 -7.924 1.00 84.00 179 GLU A N 1
ATOM 1373 C CA . GLU A 1 179 ? 6.123 25.175 -9.244 1.00 84.00 179 GLU A CA 1
ATOM 1374 C C . GLU A 1 179 ? 7.441 24.384 -9.244 1.00 84.00 179 GLU A C 1
ATOM 1376 O O . GLU A 1 179 ? 7.921 23.985 -10.309 1.00 84.00 179 GLU A O 1
ATOM 1381 N N . LEU A 1 180 ? 8.009 24.142 -8.060 1.00 85.31 180 LEU A N 1
ATOM 1382 C CA . LEU A 1 180 ? 9.241 23.384 -7.848 1.00 85.31 180 LEU A CA 1
ATOM 1383 C C . LEU A 1 180 ? 8.986 21.932 -7.416 1.00 85.31 180 LEU A C 1
ATOM 1385 O O . LEU A 1 180 ? 9.946 21.178 -7.243 1.00 85.31 180 LEU A O 1
ATOM 1389 N N . ASP A 1 181 ? 7.722 21.532 -7.264 1.00 89.62 181 ASP A N 1
ATOM 1390 C CA . ASP A 1 181 ? 7.354 20.166 -6.906 1.00 89.62 181 ASP A CA 1
ATOM 1391 C C . ASP A 1 181 ? 7.739 19.173 -8.007 1.00 89.62 181 ASP A C 1
ATOM 1393 O O . ASP A 1 181 ? 7.523 19.385 -9.206 1.00 89.62 181 ASP A O 1
ATOM 1397 N N . ASP A 1 182 ? 8.262 18.025 -7.585 1.00 91.75 182 ASP A N 1
ATOM 1398 C CA . ASP A 1 182 ? 8.719 16.986 -8.493 1.00 91.75 182 ASP A CA 1
ATOM 1399 C C . ASP A 1 182 ? 7.667 15.894 -8.698 1.00 91.75 182 ASP A C 1
ATOM 1401 O O . ASP A 1 182 ? 7.337 15.117 -7.802 1.00 91.75 182 ASP A O 1
ATOM 1405 N N . ASP A 1 183 ? 7.179 15.791 -9.935 1.00 91.44 183 ASP A N 1
ATOM 1406 C CA . ASP A 1 183 ? 6.172 14.815 -10.339 1.00 91.44 183 ASP A CA 1
ATOM 1407 C C . ASP A 1 183 ? 6.792 13.570 -10.989 1.00 91.44 183 ASP A C 1
ATOM 1409 O O . ASP A 1 183 ? 7.099 13.544 -12.188 1.00 91.44 183 ASP A O 1
ATOM 1413 N N . LEU A 1 184 ? 6.876 12.480 -10.230 1.00 93.19 184 LEU A N 1
ATOM 1414 C CA . LEU A 1 184 ? 7.333 11.184 -10.722 1.00 93.19 184 LEU A CA 1
ATOM 1415 C C . LEU A 1 184 ? 6.138 10.290 -11.072 1.00 93.19 184 LEU A C 1
ATOM 1417 O O . LEU A 1 184 ? 5.239 10.071 -10.262 1.00 93.19 184 LEU A O 1
ATOM 1421 N N . LYS A 1 185 ? 6.107 9.739 -12.288 1.00 94.00 185 LYS A N 1
ATOM 1422 C CA . LYS A 1 185 ? 5.017 8.865 -12.759 1.00 94.00 185 LYS A CA 1
ATOM 1423 C C . LYS A 1 185 ? 5.550 7.485 -13.080 1.00 94.00 185 LYS A C 1
ATOM 1425 O O . LYS A 1 185 ? 6.382 7.353 -13.976 1.00 94.00 185 LYS A O 1
ATOM 1430 N N . PHE A 1 186 ? 5.020 6.460 -12.425 1.00 94.81 186 PHE A N 1
ATOM 1431 C CA . PHE A 1 186 ? 5.458 5.079 -12.604 1.00 94.81 186 PHE A CA 1
ATOM 1432 C C . PHE A 1 186 ? 4.337 4.181 -13.109 1.00 94.81 186 PHE A C 1
ATOM 1434 O O . PHE A 1 186 ? 3.152 4.454 -12.923 1.00 94.81 186 PHE A O 1
ATOM 1441 N N . ARG A 1 187 ? 4.737 3.067 -13.714 1.00 95.56 187 ARG A N 1
ATOM 1442 C CA . ARG A 1 187 ? 3.899 1.891 -13.968 1.00 95.56 187 ARG A CA 1
ATOM 1443 C C . ARG A 1 187 ? 4.708 0.630 -13.722 1.00 95.56 187 ARG A C 1
ATOM 1445 O O . ARG A 1 187 ? 5.930 0.649 -13.869 1.00 95.56 187 ARG A O 1
ATOM 1452 N N . VAL A 1 188 ? 4.017 -0.460 -13.433 1.00 96.88 188 VAL A N 1
ATOM 1453 C CA . VAL A 1 188 ? 4.595 -1.800 -13.386 1.00 96.88 188 VAL A CA 1
ATOM 1454 C C . VAL A 1 188 ? 4.362 -2.482 -14.727 1.00 96.88 188 VAL A C 1
ATOM 1456 O O . VAL A 1 188 ? 3.254 -2.445 -15.260 1.00 96.88 188 VAL A O 1
ATOM 1459 N N . ASN A 1 189 ? 5.389 -3.127 -15.267 1.00 96.81 189 ASN A N 1
ATOM 1460 C CA . ASN A 1 189 ? 5.288 -3.981 -16.442 1.00 96.81 189 ASN A CA 1
ATOM 1461 C C . ASN A 1 189 ? 5.625 -5.419 -16.067 1.00 96.81 189 ASN A C 1
ATOM 1463 O O . ASN A 1 189 ? 6.524 -5.654 -15.264 1.00 96.81 189 ASN A O 1
ATOM 1467 N N . LEU A 1 190 ? 4.952 -6.367 -16.707 1.00 96.06 190 LEU A N 1
ATOM 1468 C CA . LEU A 1 190 ? 5.349 -7.769 -16.738 1.00 96.06 190 LEU A CA 1
ATOM 1469 C C . LEU A 1 190 ? 5.670 -8.102 -18.185 1.00 96.06 190 LEU A C 1
ATOM 1471 O O . LEU A 1 190 ? 4.793 -8.050 -19.049 1.00 96.06 190 LEU A O 1
ATOM 1475 N N . ILE A 1 191 ? 6.939 -8.383 -18.450 1.00 94.50 191 ILE A N 1
ATOM 1476 C CA . ILE A 1 191 ? 7.456 -8.609 -19.797 1.00 94.50 191 ILE A CA 1
ATOM 1477 C C . ILE A 1 191 ? 7.946 -10.056 -19.868 1.00 94.50 191 ILE A C 1
ATOM 1479 O O . ILE A 1 191 ? 8.636 -10.487 -18.946 1.00 94.50 191 ILE A O 1
ATOM 1483 N N . PRO A 1 192 ? 7.586 -10.819 -20.909 1.00 92.44 192 PRO A N 1
ATOM 1484 C CA . PRO A 1 192 ? 8.107 -12.162 -21.112 1.00 92.44 192 PRO A CA 1
ATOM 1485 C C . PRO A 1 192 ? 9.634 -12.162 -21.138 1.00 92.44 192 PRO A C 1
ATOM 1487 O O . PRO A 1 192 ? 10.240 -11.358 -21.847 1.00 92.44 192 PRO A O 1
ATOM 1490 N N . GLU A 1 193 ? 10.241 -13.076 -20.393 1.00 89.50 193 GLU A N 1
ATOM 1491 C CA . GLU A 1 193 ? 11.679 -13.310 -20.461 1.00 89.50 193 GLU A CA 1
ATOM 1492 C C . GLU A 1 193 ? 11.966 -14.304 -21.592 1.00 89.50 193 GLU A C 1
ATOM 1494 O O . GLU A 1 193 ? 11.349 -15.372 -21.662 1.00 89.50 193 GLU A O 1
ATOM 1499 N N . GLN A 1 194 ? 12.901 -13.967 -22.481 1.00 76.94 194 GLN A N 1
ATOM 1500 C CA . GLN A 1 194 ? 13.396 -14.922 -23.468 1.00 76.94 194 GLN A CA 1
ATOM 1501 C C . GLN A 1 194 ? 14.320 -15.906 -22.753 1.00 76.94 194 GLN A C 1
ATOM 1503 O O . GLN A 1 194 ? 15.354 -15.508 -22.227 1.00 76.94 194 GLN A O 1
ATOM 1508 N N . ASN A 1 195 ? 13.932 -17.180 -22.707 1.00 66.38 195 ASN A N 1
ATOM 1509 C CA . ASN A 1 195 ? 14.779 -18.232 -22.164 1.00 66.38 195 ASN A CA 1
ATOM 1510 C C . ASN A 1 195 ? 15.342 -19.054 -23.327 1.00 66.38 195 ASN A C 1
ATOM 1512 O O . ASN A 1 195 ? 14.572 -19.655 -24.077 1.00 66.38 195 ASN A O 1
ATOM 1516 N N . GLU A 1 196 ? 16.664 -19.043 -23.498 1.00 59.28 196 GLU A N 1
ATOM 1517 C CA . GLU A 1 196 ? 17.359 -19.806 -24.547 1.00 59.28 196 GLU A CA 1
ATOM 1518 C C . GLU A 1 196 ? 17.462 -21.304 -24.202 1.00 59.28 196 GLU A C 1
ATOM 1520 O O . GLU A 1 196 ? 17.720 -22.129 -25.076 1.00 59.28 196 GLU A O 1
ATOM 1525 N N . GLU A 1 197 ? 17.203 -21.685 -22.945 1.00 57.97 197 GLU A N 1
ATOM 1526 C CA . GLU A 1 197 ? 17.231 -23.079 -22.503 1.00 57.97 197 GLU A CA 1
ATOM 1527 C C . GLU A 1 197 ? 15.888 -23.787 -22.762 1.00 57.97 197 GLU A C 1
ATOM 1529 O O . GLU A 1 197 ? 14.883 -23.614 -22.058 1.00 57.97 197 GLU A O 1
ATOM 1534 N N . GLU A 1 198 ? 15.876 -24.629 -23.798 1.00 50.22 198 GLU A N 1
ATOM 1535 C CA . GLU A 1 198 ? 14.777 -25.535 -24.125 1.00 50.22 198 GLU A CA 1
ATOM 1536 C C . GLU A 1 198 ? 14.588 -26.601 -23.033 1.00 50.22 198 GLU A C 1
ATOM 1538 O O . GLU A 1 198 ? 15.149 -27.691 -23.093 1.00 50.22 198 GLU A O 1
ATOM 1543 N N . GLY A 1 199 ? 13.725 -26.328 -22.052 1.00 52.44 199 GLY A N 1
ATOM 1544 C CA . GLY A 1 199 ? 13.149 -27.401 -21.238 1.00 52.44 199 GLY A CA 1
ATOM 1545 C C . GLY A 1 199 ? 12.857 -27.057 -19.787 1.00 52.44 199 GLY A C 1
ATOM 1546 O O . GLY A 1 199 ? 13.603 -27.460 -18.911 1.00 52.44 199 GLY A O 1
ATOM 1547 N N . ALA A 1 200 ? 11.734 -26.373 -19.533 1.00 53.59 200 ALA A N 1
ATOM 1548 C CA . ALA A 1 200 ? 10.763 -26.701 -18.466 1.00 53.59 200 ALA A CA 1
ATOM 1549 C C . ALA A 1 200 ? 9.809 -25.531 -18.167 1.00 53.59 200 ALA A C 1
ATOM 1551 O O . ALA A 1 200 ? 8.648 -25.765 -17.835 1.00 53.59 200 ALA A O 1
ATOM 1552 N N . MET A 1 201 ? 10.243 -24.276 -18.322 1.00 59.31 201 MET A N 1
ATOM 1553 C CA . MET A 1 201 ? 9.414 -23.103 -18.009 1.00 59.31 201 MET A CA 1
ATOM 1554 C C . MET A 1 201 ? 9.218 -22.211 -19.233 1.00 59.31 201 MET A C 1
ATOM 1556 O O . MET A 1 201 ? 10.005 -21.313 -19.499 1.00 59.31 201 MET A O 1
ATOM 1560 N N . LYS A 1 202 ? 8.137 -22.461 -19.981 1.00 64.75 202 LYS A N 1
ATOM 1561 C CA . LYS A 1 202 ? 7.806 -21.718 -21.212 1.00 64.75 202 LYS A CA 1
ATOM 1562 C C . LYS A 1 202 ? 7.160 -20.343 -20.974 1.00 64.75 202 LYS A C 1
ATOM 1564 O O . LYS A 1 202 ? 7.008 -19.588 -21.921 1.00 64.75 202 LYS A O 1
ATOM 1569 N N . ASN A 1 203 ? 6.788 -20.023 -19.733 1.00 79.19 203 ASN A N 1
ATOM 1570 C CA . ASN A 1 203 ? 6.105 -18.780 -19.361 1.00 79.19 203 ASN A CA 1
ATOM 1571 C C . ASN A 1 203 ? 6.818 -18.140 -18.168 1.00 79.19 203 ASN A C 1
ATOM 1573 O O . ASN A 1 203 ? 6.416 -18.344 -17.017 1.00 79.19 203 ASN A O 1
ATOM 1577 N N . LEU A 1 204 ? 7.905 -17.432 -18.464 1.00 90.94 204 LEU A N 1
ATOM 1578 C CA . LEU A 1 204 ? 8.639 -16.609 -17.513 1.00 90.94 204 LEU A CA 1
ATOM 1579 C C . LEU A 1 204 ? 8.364 -15.143 -17.817 1.00 90.94 204 LEU A C 1
ATOM 1581 O O . LEU A 1 204 ? 8.370 -14.738 -18.979 1.00 90.94 204 LEU A O 1
ATOM 1585 N N . HIS A 1 205 ? 8.166 -14.349 -16.773 1.00 94.19 205 HIS A N 1
ATOM 1586 C CA . HIS A 1 205 ? 8.010 -12.907 -16.886 1.00 94.19 205 HIS A CA 1
ATOM 1587 C C . HIS A 1 205 ? 8.955 -12.206 -15.931 1.00 94.19 205 HIS A C 1
ATOM 1589 O O . HIS A 1 205 ? 9.050 -12.571 -14.762 1.00 94.19 205 HIS A O 1
ATOM 1595 N N . ARG A 1 206 ? 9.595 -11.147 -16.403 1.00 94.81 206 ARG A N 1
ATOM 1596 C CA . ARG A 1 206 ? 10.315 -10.205 -15.560 1.00 94.81 206 ARG A CA 1
ATOM 1597 C C . ARG A 1 206 ? 9.411 -9.026 -15.245 1.00 94.81 206 ARG A C 1
ATOM 1599 O O . ARG A 1 206 ? 8.782 -8.453 -16.141 1.00 94.81 206 ARG A O 1
ATOM 1606 N N . MET A 1 207 ? 9.337 -8.669 -13.968 1.00 95.81 207 MET A N 1
ATOM 1607 C CA . MET A 1 207 ? 8.663 -7.443 -13.564 1.00 95.81 207 MET A CA 1
ATOM 1608 C C . MET A 1 207 ? 9.630 -6.273 -13.727 1.00 95.81 207 MET A C 1
ATOM 1610 O O . MET A 1 207 ? 10.821 -6.394 -13.463 1.00 95.81 207 MET A O 1
ATOM 1614 N N . SER A 1 208 ? 9.134 -5.122 -14.159 1.00 95.25 208 SER A N 1
ATOM 1615 C CA . SER A 1 208 ? 9.893 -3.877 -14.087 1.00 95.25 208 SER A CA 1
ATOM 1616 C C . SER A 1 208 ? 9.005 -2.736 -13.635 1.00 95.25 208 SER A C 1
ATOM 1618 O O . SER A 1 208 ? 7.830 -2.675 -13.996 1.00 95.25 208 SER A O 1
ATOM 1620 N N . LEU A 1 209 ? 9.567 -1.808 -12.869 1.00 95.38 209 LEU A N 1
ATOM 1621 C CA . LEU A 1 209 ? 8.969 -0.491 -12.700 1.00 95.38 209 LEU A CA 1
ATOM 1622 C C . LEU A 1 209 ? 9.542 0.443 -13.756 1.00 95.38 209 LEU A C 1
ATOM 1624 O O . LEU A 1 209 ? 10.748 0.488 -13.964 1.00 95.38 209 LEU A O 1
ATOM 1628 N N . ALA A 1 210 ? 8.677 1.172 -14.451 1.00 94.00 210 ALA A N 1
ATOM 1629 C CA . ALA A 1 210 ? 9.087 2.129 -15.466 1.00 94.00 210 ALA A CA 1
ATOM 1630 C C . ALA A 1 210 ? 8.679 3.544 -15.064 1.00 94.00 210 ALA A C 1
ATOM 1632 O O . ALA A 1 210 ? 7.491 3.807 -14.867 1.00 94.00 210 ALA A O 1
ATOM 1633 N N . LEU A 1 211 ? 9.652 4.451 -15.010 1.00 93.75 211 LEU A N 1
ATOM 1634 C CA . LEU A 1 211 ? 9.454 5.889 -14.901 1.00 93.75 211 LEU A CA 1
ATOM 1635 C C . LEU A 1 211 ? 9.010 6.448 -16.262 1.00 93.75 211 LEU A C 1
ATOM 1637 O O . LEU A 1 211 ? 9.761 6.475 -17.240 1.00 93.75 211 LEU A O 1
ATOM 1641 N N . VAL A 1 212 ? 7.763 6.895 -16.325 1.00 90.19 212 VAL A N 1
ATOM 1642 C CA . VAL A 1 212 ? 7.103 7.402 -17.537 1.00 90.19 212 VAL A CA 1
ATOM 1643 C C . VAL A 1 212 ? 7.130 8.927 -17.602 1.00 90.19 212 VAL A C 1
ATOM 1645 O O . VAL A 1 212 ? 7.177 9.491 -18.692 1.00 90.19 212 VAL A O 1
ATOM 1648 N N . GLY A 1 213 ? 7.138 9.595 -16.450 1.00 85.69 213 GLY A N 1
ATOM 1649 C CA . GLY A 1 213 ? 7.283 11.044 -16.305 1.00 85.69 213 GLY A CA 1
ATOM 1650 C C . GLY A 1 213 ? 8.107 11.359 -15.059 1.00 85.69 213 GLY A C 1
ATOM 1651 O O . GLY A 1 213 ? 8.129 10.535 -14.151 1.00 85.69 213 GLY A O 1
ATOM 1652 N N . GLY A 1 214 ? 8.802 12.499 -15.046 1.00 79.62 214 GLY A N 1
ATOM 1653 C CA . GLY A 1 214 ? 9.721 12.870 -13.958 1.00 79.62 214 GLY A CA 1
ATOM 1654 C C . GLY A 1 214 ? 11.212 12.739 -14.294 1.00 79.62 214 GLY A C 1
ATOM 1655 O O . GLY A 1 214 ? 12.061 12.957 -13.450 1.00 79.62 214 GLY A O 1
ATOM 1656 N N . LYS A 1 215 ? 11.581 12.419 -15.545 1.00 70.94 215 LYS A N 1
ATOM 1657 C CA . LYS A 1 215 ? 13.004 12.382 -15.962 1.00 70.94 215 LYS A CA 1
ATOM 1658 C C . LYS A 1 215 ? 13.713 13.737 -15.848 1.00 70.94 215 LYS A C 1
ATOM 1660 O O . LYS A 1 215 ? 14.936 13.781 -15.783 1.00 70.94 215 LYS A O 1
ATOM 1665 N N . SER A 1 216 ? 12.942 14.816 -15.927 1.00 71.19 216 SER A N 1
ATOM 1666 C CA . SER A 1 216 ? 13.393 16.204 -15.845 1.00 71.19 216 SER A CA 1
ATOM 1667 C C . SER A 1 216 ? 13.099 16.814 -14.476 1.00 71.19 216 SER A C 1
ATOM 1669 O O . SER A 1 216 ? 12.892 18.021 -14.396 1.00 71.19 216 SER A O 1
ATOM 1671 N N . SER A 1 217 ? 12.996 15.980 -13.440 1.00 81.50 217 SER A N 1
ATOM 1672 C CA . SER A 1 217 ? 12.816 16.453 -12.076 1.00 81.50 217 SER A CA 1
ATOM 1673 C C . SER A 1 217 ? 13.937 17.396 -11.652 1.00 81.50 217 SER A C 1
ATOM 1675 O O . SER A 1 217 ? 15.074 17.287 -12.123 1.00 81.50 217 SER A O 1
ATOM 1677 N N . SER A 1 218 ? 13.601 18.327 -10.765 1.00 82.75 218 SER A N 1
ATOM 1678 C CA . SER A 1 218 ? 14.522 19.304 -10.194 1.00 82.75 218 SER A CA 1
ATOM 1679 C C . SER A 1 218 ? 15.670 18.617 -9.446 1.00 82.75 218 SER A C 1
ATOM 1681 O O . SER A 1 218 ? 16.808 19.092 -9.472 1.00 82.75 218 SER A O 1
ATOM 1683 N N . LYS A 1 219 ? 15.388 17.456 -8.836 1.00 87.81 219 LYS A N 1
ATOM 1684 C CA . LYS A 1 219 ? 16.339 16.645 -8.070 1.00 87.81 219 LYS A CA 1
ATOM 1685 C C . LYS A 1 219 ? 16.541 15.267 -8.695 1.00 87.81 219 LYS A C 1
ATOM 1687 O O . LYS A 1 219 ? 15.697 14.731 -9.413 1.00 87.81 219 LYS A O 1
ATOM 1692 N N . ILE A 1 220 ? 17.690 14.661 -8.387 1.00 92.19 220 ILE A N 1
ATOM 1693 C CA . ILE A 1 220 ? 17.955 13.258 -8.713 1.00 92.19 220 ILE A CA 1
ATOM 1694 C C . ILE A 1 220 ? 17.636 12.409 -7.491 1.00 92.19 220 ILE A C 1
ATOM 1696 O O . ILE A 1 2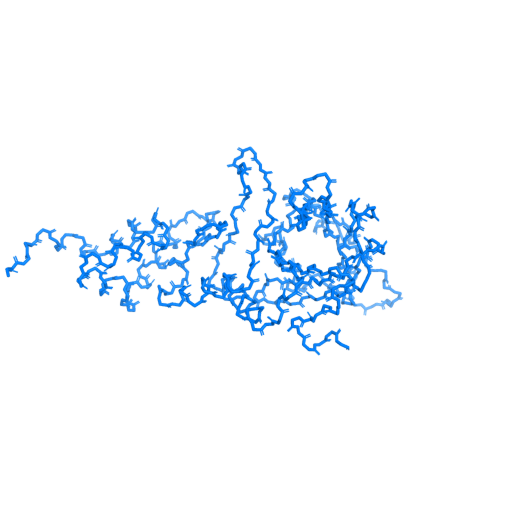20 ? 18.228 12.605 -6.434 1.00 92.19 220 ILE A O 1
ATOM 1700 N N . TYR A 1 221 ? 16.717 11.461 -7.645 1.00 93.81 221 TYR A N 1
ATOM 1701 C CA . TYR A 1 221 ? 16.280 10.579 -6.570 1.00 93.81 221 TYR A CA 1
ATOM 1702 C C . TYR A 1 221 ? 16.946 9.204 -6.634 1.00 93.81 221 TYR A C 1
ATOM 1704 O O . TYR A 1 221 ? 17.048 8.598 -7.707 1.00 93.81 221 TYR A O 1
ATOM 1712 N N . GLN A 1 222 ? 17.319 8.709 -5.454 1.00 94.00 222 GLN A N 1
ATOM 1713 C CA . GLN A 1 222 ? 17.410 7.285 -5.148 1.00 94.00 222 GLN A CA 1
ATOM 1714 C C . GLN A 1 222 ? 16.003 6.771 -4.839 1.00 94.00 222 GLN A C 1
ATOM 1716 O O . GLN A 1 222 ? 15.231 7.452 -4.153 1.00 94.00 222 GLN A O 1
ATOM 1721 N N . ILE A 1 223 ? 15.665 5.583 -5.340 1.00 94.19 223 ILE A N 1
ATOM 1722 C CA . ILE A 1 223 ? 14.338 4.987 -5.179 1.00 94.19 223 ILE A CA 1
ATOM 1723 C C . ILE A 1 223 ? 14.456 3.542 -4.718 1.00 94.19 223 ILE A C 1
ATOM 1725 O O . ILE A 1 223 ? 15.209 2.757 -5.286 1.00 94.19 223 ILE A O 1
ATOM 1729 N N . PHE A 1 224 ? 13.656 3.169 -3.726 1.00 94.25 224 PHE A N 1
ATOM 1730 C CA . PHE A 1 224 ? 13.504 1.786 -3.297 1.00 94.25 224 PHE A CA 1
ATOM 1731 C C . PHE A 1 224 ? 12.044 1.358 -3.428 1.00 94.25 224 PHE A C 1
ATOM 1733 O O . PHE A 1 224 ? 11.152 2.001 -2.872 1.00 94.25 224 PHE A O 1
ATOM 1740 N N . PHE A 1 225 ? 11.807 0.263 -4.147 1.00 94.38 225 PHE A N 1
ATOM 1741 C CA . PHE A 1 225 ? 10.497 -0.368 -4.281 1.00 94.38 225 PHE A CA 1
ATOM 1742 C C . PHE A 1 225 ? 10.468 -1.668 -3.484 1.00 94.38 225 PHE A C 1
ATOM 1744 O O . PHE A 1 225 ? 11.375 -2.489 -3.614 1.00 94.38 225 PHE A O 1
ATOM 1751 N N . HIS A 1 226 ? 9.401 -1.878 -2.719 1.00 94.56 226 HIS A N 1
ATOM 1752 C CA . HIS A 1 226 ? 9.168 -3.099 -1.952 1.00 94.56 226 HIS A CA 1
ATOM 1753 C C . HIS A 1 226 ? 7.709 -3.526 -2.085 1.00 94.56 226 HIS A C 1
ATOM 1755 O O . HIS A 1 226 ? 6.808 -2.759 -1.745 1.00 94.56 226 HIS A O 1
ATOM 1761 N N . THR A 1 227 ? 7.457 -4.729 -2.600 1.00 94.81 227 THR A N 1
ATOM 1762 C CA . THR A 1 227 ? 6.089 -5.265 -2.659 1.00 94.81 227 THR A CA 1
ATOM 1763 C C . THR A 1 227 ? 5.562 -5.555 -1.263 1.00 94.81 227 THR A C 1
ATOM 1765 O O . THR A 1 227 ? 6.268 -6.133 -0.446 1.00 94.81 227 THR A O 1
ATOM 1768 N N . VAL A 1 228 ? 4.291 -5.253 -1.030 1.00 95.00 228 VAL A N 1
ATOM 1769 C CA . VAL A 1 228 ? 3.602 -5.534 0.231 1.00 95.00 228 VAL A CA 1
ATOM 1770 C C . VAL A 1 228 ? 2.570 -6.630 -0.020 1.00 95.00 228 VAL A C 1
ATOM 1772 O O . VAL A 1 228 ? 1.438 -6.343 -0.415 1.00 95.00 228 VAL A O 1
ATOM 1775 N N . ASP A 1 229 ? 2.970 -7.883 0.181 1.00 94.00 229 ASP A N 1
ATOM 1776 C CA . ASP A 1 229 ? 2.117 -9.063 0.016 1.00 94.00 229 ASP A CA 1
ATOM 1777 C C . ASP A 1 229 ? 2.491 -10.136 1.054 1.00 94.00 229 ASP A C 1
ATOM 1779 O O . ASP A 1 229 ? 3.670 -10.287 1.378 1.00 94.00 229 ASP A O 1
ATOM 1783 N N . PRO A 1 230 ? 1.522 -10.898 1.589 1.00 93.44 230 PRO A N 1
ATOM 1784 C CA . PRO A 1 230 ? 1.812 -11.946 2.567 1.00 93.44 230 PRO A CA 1
ATOM 1785 C C . PRO A 1 230 ? 2.577 -13.157 2.011 1.00 93.44 230 PRO A C 1
ATOM 1787 O O . PRO A 1 230 ? 3.037 -13.986 2.792 1.00 93.44 230 PRO A O 1
ATOM 1790 N N . THR A 1 231 ? 2.672 -13.322 0.689 1.00 93.00 231 THR A N 1
ATOM 1791 C CA . THR A 1 231 ? 3.175 -14.561 0.065 1.00 93.00 231 THR A CA 1
ATOM 1792 C C . THR A 1 231 ? 4.422 -14.390 -0.794 1.00 93.00 231 THR A C 1
ATOM 1794 O O . THR A 1 231 ? 5.013 -15.389 -1.203 1.00 93.00 231 THR A O 1
ATOM 1797 N N . TYR A 1 232 ? 4.833 -13.157 -1.080 1.00 90.12 232 TYR A N 1
ATOM 1798 C CA . TYR A 1 232 ? 6.055 -12.867 -1.823 1.00 90.12 232 TYR A CA 1
ATOM 1799 C C . TYR A 1 232 ? 6.591 -11.484 -1.465 1.00 90.12 232 TYR A C 1
ATOM 1801 O O . TYR A 1 232 ? 5.846 -10.589 -1.069 1.00 90.12 232 TYR A O 1
ATOM 1809 N N . GLN A 1 233 ? 7.893 -11.307 -1.657 1.00 89.06 233 GLN A N 1
ATOM 1810 C CA . GLN A 1 233 ? 8.570 -10.030 -1.504 1.00 89.06 233 GLN A CA 1
ATOM 1811 C C . GLN A 1 233 ? 9.488 -9.816 -2.696 1.00 89.06 233 GLN A C 1
ATOM 1813 O O . GLN A 1 233 ? 10.251 -10.701 -3.063 1.00 89.06 233 GLN A O 1
ATOM 1818 N N . VAL A 1 234 ? 9.398 -8.641 -3.301 1.00 90.44 234 VAL A N 1
ATOM 1819 C CA . VAL A 1 234 ? 10.243 -8.217 -4.405 1.00 90.44 234 VAL A CA 1
ATOM 1820 C C . VAL A 1 234 ? 10.782 -6.840 -4.080 1.00 90.44 234 VAL A C 1
ATOM 1822 O O . VAL A 1 234 ? 10.026 -5.931 -3.720 1.00 90.44 234 VAL A O 1
ATOM 1825 N N . HIS A 1 235 ? 12.091 -6.696 -4.248 1.00 90.81 235 HIS A N 1
ATOM 1826 C CA . HIS A 1 235 ? 12.818 -5.462 -4.005 1.00 90.81 235 HIS A CA 1
ATOM 1827 C C . HIS A 1 235 ? 13.469 -4.968 -5.285 1.00 90.81 235 HIS A C 1
ATOM 1829 O O . HIS A 1 235 ? 14.058 -5.748 -6.035 1.00 90.81 235 HIS A O 1
ATOM 1835 N N . ILE A 1 236 ? 13.391 -3.662 -5.519 1.00 91.12 236 ILE A N 1
ATOM 1836 C CA . ILE A 1 236 ? 14.148 -3.001 -6.579 1.00 91.12 236 ILE A CA 1
ATOM 1837 C C . ILE A 1 236 ? 14.806 -1.770 -5.972 1.00 91.12 236 ILE A C 1
ATOM 1839 O O . ILE A 1 236 ? 14.120 -0.866 -5.494 1.00 91.12 236 ILE A O 1
ATOM 1843 N N . ASN A 1 237 ? 16.137 -1.756 -5.993 1.00 90.88 237 ASN A N 1
ATOM 1844 C CA . ASN A 1 237 ? 16.939 -0.618 -5.572 1.00 90.88 237 ASN A CA 1
ATOM 1845 C C . ASN A 1 237 ? 17.406 0.159 -6.806 1.00 90.88 237 ASN A C 1
ATOM 1847 O O . ASN A 1 237 ? 17.992 -0.410 -7.727 1.00 90.88 237 ASN A O 1
ATOM 1851 N N . VAL A 1 238 ? 17.129 1.455 -6.821 1.00 90.50 238 VAL A N 1
ATOM 1852 C CA . VAL A 1 238 ? 17.427 2.365 -7.919 1.00 90.50 238 VAL A CA 1
ATOM 1853 C C . VAL A 1 238 ? 18.320 3.476 -7.379 1.00 90.50 238 VAL A C 1
ATOM 1855 O O . VAL A 1 238 ? 17.816 4.427 -6.780 1.00 90.50 238 VAL A O 1
ATOM 1858 N N . PRO A 1 239 ? 19.641 3.407 -7.600 1.00 87.88 239 PRO A N 1
ATOM 1859 C CA . PRO A 1 239 ? 20.550 4.447 -7.126 1.00 87.88 239 PRO A CA 1
ATOM 1860 C C . PRO A 1 239 ? 20.384 5.772 -7.890 1.00 87.88 239 PRO A C 1
ATOM 1862 O O . PRO A 1 239 ? 20.715 6.828 -7.360 1.00 87.88 239 PRO A O 1
ATOM 1865 N N . ASP A 1 240 ? 19.867 5.728 -9.124 1.00 90.06 240 ASP A N 1
ATOM 1866 C CA . ASP A 1 240 ? 19.615 6.903 -9.962 1.00 90.06 240 ASP A CA 1
ATOM 1867 C C . ASP A 1 240 ? 18.377 6.684 -10.845 1.00 90.06 240 ASP A C 1
ATOM 1869 O O . ASP A 1 240 ? 18.390 5.899 -11.798 1.00 90.06 240 ASP A O 1
ATOM 1873 N N . HIS A 1 241 ? 17.296 7.405 -10.542 1.00 90.19 241 HIS A N 1
ATOM 1874 C CA . HIS A 1 241 ? 16.020 7.271 -11.249 1.00 90.19 241 HIS A CA 1
ATOM 1875 C C . HIS A 1 241 ? 16.038 7.706 -12.728 1.00 90.19 241 HIS A C 1
ATOM 1877 O O . HIS A 1 241 ? 15.084 7.425 -13.459 1.00 90.19 241 HIS A O 1
ATOM 1883 N N . ARG A 1 242 ? 17.102 8.367 -13.211 1.00 88.31 242 ARG A N 1
ATOM 1884 C CA . ARG A 1 242 ? 17.202 8.805 -14.615 1.00 88.31 242 ARG A CA 1
ATOM 1885 C C . ARG A 1 242 ? 17.298 7.636 -15.595 1.00 88.31 242 ARG A C 1
ATOM 1887 O O . ARG A 1 242 ? 16.990 7.823 -16.773 1.00 88.31 242 ARG A O 1
ATOM 1894 N N . GLN A 1 243 ? 17.684 6.444 -15.131 1.00 85.06 243 GLN A N 1
ATOM 1895 C CA . GLN A 1 243 ? 17.570 5.195 -15.889 1.00 85.06 243 GLN A CA 1
ATOM 1896 C C . GLN A 1 243 ? 16.134 4.670 -15.790 1.00 85.06 243 GLN A C 1
ATOM 1898 O O . GLN A 1 243 ? 15.801 4.000 -14.834 1.00 85.06 243 GLN A O 1
ATOM 1903 N N . PRO A 1 244 ? 15.234 4.921 -16.746 1.00 85.38 244 PRO A N 1
ATOM 1904 C CA . PRO A 1 244 ? 13.799 4.939 -16.463 1.00 85.38 244 PRO A CA 1
ATOM 1905 C C . PRO A 1 244 ? 13.123 3.566 -16.379 1.00 85.38 244 PRO A C 1
ATOM 1907 O O . PRO A 1 244 ? 11.899 3.512 -16.316 1.00 85.38 244 PRO A O 1
ATOM 1910 N N . ILE A 1 245 ? 13.863 2.463 -16.466 1.00 92.12 245 ILE A N 1
ATOM 1911 C CA . ILE A 1 245 ? 13.317 1.106 -16.392 1.00 92.12 245 ILE A CA 1
ATOM 1912 C C . ILE A 1 245 ? 14.127 0.348 -15.352 1.00 92.12 245 ILE A C 1
ATOM 1914 O O . ILE A 1 245 ? 15.332 0.178 -15.505 1.00 92.12 245 ILE A O 1
ATOM 1918 N N . PHE A 1 246 ? 13.437 -0.126 -14.324 1.00 92.56 246 PHE A N 1
ATOM 1919 C CA . PHE A 1 246 ? 14.007 -0.781 -13.157 1.00 92.56 246 PHE A CA 1
ATOM 1920 C C . PHE A 1 246 ? 13.505 -2.230 -13.121 1.00 92.56 246 PHE A C 1
ATOM 1922 O O . PHE A 1 246 ? 12.425 -2.496 -12.581 1.00 92.56 246 PHE A O 1
ATOM 1929 N N . PRO A 1 247 ? 14.198 -3.167 -13.788 1.00 93.06 247 PRO A N 1
ATOM 1930 C CA . PRO A 1 247 ? 13.809 -4.569 -13.783 1.00 93.06 247 PRO A CA 1
ATOM 1931 C C . PRO A 1 247 ? 14.078 -5.216 -12.422 1.00 93.06 247 PRO A C 1
ATOM 1933 O O . PRO A 1 247 ? 15.029 -4.869 -11.726 1.00 93.06 247 PRO A O 1
ATOM 1936 N N . THR A 1 248 ? 13.265 -6.205 -12.067 1.00 92.25 248 THR A N 1
ATOM 1937 C CA . THR A 1 248 ? 13.588 -7.143 -10.993 1.00 92.25 248 THR A CA 1
ATOM 1938 C C . THR A 1 248 ? 14.756 -8.022 -11.409 1.00 92.25 248 THR A C 1
ATOM 1940 O O . THR A 1 248 ? 14.867 -8.401 -12.577 1.00 92.25 248 THR A O 1
ATOM 1943 N N . ASN A 1 249 ? 15.587 -8.419 -10.445 1.00 87.38 249 ASN A N 1
ATOM 1944 C CA . ASN A 1 249 ? 16.600 -9.455 -10.673 1.00 87.38 249 ASN A CA 1
ATOM 1945 C C . ASN A 1 249 ? 15.943 -10.825 -10.906 1.00 87.38 249 ASN A C 1
ATOM 1947 O O . ASN A 1 249 ? 16.409 -11.620 -11.722 1.00 87.38 249 ASN A O 1
ATOM 1951 N N . GLU A 1 250 ? 14.815 -11.063 -10.240 1.00 87.44 250 GLU A N 1
ATOM 1952 C CA . GLU A 1 250 ? 14.038 -12.294 -10.329 1.00 87.44 250 GLU A CA 1
ATOM 1953 C C . GLU A 1 250 ? 13.160 -12.351 -11.583 1.00 87.44 250 GLU A C 1
ATOM 1955 O O . GLU A 1 250 ? 12.702 -11.326 -12.102 1.00 87.44 250 GLU A O 1
ATOM 1960 N N . VAL A 1 251 ? 12.898 -13.580 -12.029 1.00 91.44 251 VAL A N 1
ATOM 1961 C CA . VAL A 1 251 ? 11.917 -13.915 -13.063 1.00 91.44 251 VAL A CA 1
ATOM 1962 C C . VAL A 1 251 ? 10.822 -14.781 -12.459 1.00 91.44 251 VAL A C 1
ATOM 1964 O O . VAL A 1 251 ? 11.075 -15.699 -11.681 1.00 91.44 251 VAL A O 1
ATOM 1967 N N . PHE A 1 252 ? 9.585 -14.497 -12.836 1.00 92.69 252 PHE A N 1
ATOM 1968 C CA . PHE A 1 252 ? 8.401 -15.108 -12.261 1.00 92.69 252 PHE A CA 1
ATOM 1969 C C . PHE A 1 252 ? 7.817 -16.114 -13.241 1.00 92.69 252 PHE A C 1
ATOM 1971 O O . PHE A 1 252 ? 7.387 -15.763 -14.340 1.00 92.69 252 PHE A O 1
ATOM 1978 N N . HIS A 1 253 ? 7.770 -17.376 -12.833 1.00 91.06 253 HIS A N 1
ATOM 1979 C CA . HIS A 1 253 ? 7.062 -18.409 -13.579 1.00 91.06 253 HIS A CA 1
ATOM 1980 C C . HIS A 1 253 ? 5.547 -18.321 -13.350 1.00 91.06 253 HIS A C 1
ATOM 1982 O O . HIS A 1 253 ? 5.071 -17.776 -12.356 1.00 91.06 253 HIS A O 1
ATOM 1988 N N . GLN A 1 254 ? 4.756 -18.931 -14.234 1.00 88.62 254 GLN A N 1
ATOM 1989 C CA . GLN A 1 254 ? 3.281 -18.871 -14.198 1.00 88.62 254 GLN A CA 1
ATOM 1990 C C . GLN A 1 254 ? 2.595 -19.360 -12.900 1.00 88.62 254 GLN A C 1
ATOM 1992 O O . GLN A 1 254 ? 1.407 -19.079 -12.695 1.00 88.62 254 GLN A O 1
ATOM 1997 N N . TRP A 1 255 ? 3.317 -20.111 -12.061 1.00 89.81 255 TRP A N 1
ATOM 1998 C CA . TRP A 1 255 ? 2.852 -20.649 -10.772 1.00 89.81 255 TRP A CA 1
ATOM 1999 C C . TRP A 1 255 ? 3.402 -19.879 -9.568 1.00 89.81 255 TRP A C 1
ATOM 2001 O O . TRP A 1 255 ? 3.108 -20.241 -8.434 1.00 89.81 255 TRP A O 1
ATOM 2011 N N . HIS A 1 256 ? 4.207 -18.843 -9.805 1.00 92.81 256 HIS A N 1
ATOM 2012 C CA . HIS A 1 256 ? 4.748 -18.005 -8.747 1.00 92.81 256 HIS A CA 1
ATOM 2013 C C . HIS A 1 256 ? 3.598 -17.330 -7.972 1.00 92.81 256 HIS A C 1
ATOM 2015 O O . HIS A 1 256 ? 2.611 -16.931 -8.608 1.00 92.81 256 HIS A O 1
ATOM 2021 N N . PRO A 1 257 ? 3.700 -17.146 -6.639 1.00 94.06 257 PRO A N 1
ATOM 2022 C CA . PRO A 1 257 ? 2.661 -16.492 -5.839 1.00 94.06 257 PRO A CA 1
ATOM 2023 C C . PRO A 1 257 ? 2.211 -15.132 -6.391 1.00 94.06 257 PRO A C 1
ATOM 2025 O O . PRO A 1 257 ? 1.014 -14.869 -6.440 1.00 94.06 257 PRO A O 1
ATOM 2028 N N . LEU A 1 258 ? 3.136 -14.332 -6.937 1.00 94.44 258 LEU A N 1
ATOM 2029 C CA . LEU A 1 258 ? 2.827 -13.083 -7.656 1.00 94.44 258 LEU A CA 1
ATOM 2030 C C . LEU A 1 258 ? 1.798 -13.287 -8.784 1.00 94.44 258 LEU A C 1
ATOM 2032 O O . LEU A 1 258 ? 0.821 -12.547 -8.883 1.00 94.44 258 LEU A O 1
ATOM 2036 N N . MET A 1 259 ? 1.977 -14.317 -9.618 1.00 93.94 259 MET A N 1
ATOM 2037 C CA . MET A 1 259 ? 1.066 -14.611 -10.731 1.00 93.94 259 MET A CA 1
ATOM 2038 C C . MET A 1 259 ? -0.295 -15.098 -10.231 1.00 93.94 259 MET A C 1
ATOM 2040 O O . MET A 1 259 ? -1.329 -14.742 -10.796 1.00 93.94 259 MET A O 1
ATOM 2044 N N . ALA A 1 260 ? -0.320 -15.903 -9.166 1.00 91.44 260 ALA A N 1
ATOM 2045 C CA . ALA A 1 260 ? -1.565 -16.330 -8.529 1.00 91.44 260 ALA A CA 1
ATOM 2046 C C . ALA A 1 260 ? -2.319 -15.143 -7.899 1.00 91.44 260 ALA A C 1
ATOM 2048 O O . ALA A 1 260 ? -3.531 -15.015 -8.084 1.00 91.44 260 ALA A O 1
ATOM 2049 N N . GLY A 1 261 ? -1.594 -14.246 -7.227 1.00 90.75 261 GLY A N 1
ATOM 2050 C CA . GLY A 1 261 ? -2.113 -13.008 -6.655 1.00 90.75 261 GLY A CA 1
ATOM 2051 C C . GLY A 1 261 ? -2.773 -12.131 -7.712 1.00 90.75 261 GLY A C 1
ATOM 2052 O O . GLY A 1 261 ? -3.936 -11.771 -7.550 1.00 90.75 261 GLY A O 1
ATOM 2053 N N . LEU A 1 262 ? -2.085 -11.903 -8.835 1.00 93.25 262 LEU A N 1
ATOM 2054 C CA . LEU A 1 262 ? -2.580 -11.112 -9.966 1.00 93.25 262 LEU A CA 1
ATOM 2055 C C . LEU A 1 262 ? -3.826 -11.689 -10.651 1.00 93.25 262 LEU A C 1
ATOM 2057 O O . LEU A 1 262 ? -4.665 -10.927 -11.131 1.00 93.25 262 LEU A O 1
ATOM 2061 N N . ARG A 1 263 ? -3.970 -13.022 -10.699 1.00 90.75 263 ARG A N 1
ATOM 2062 C CA . ARG A 1 263 ? -5.200 -13.672 -11.196 1.00 90.75 263 ARG A CA 1
ATOM 2063 C C . ARG A 1 263 ? -6.384 -13.415 -10.275 1.00 90.75 263 ARG A C 1
ATOM 2065 O O . ARG A 1 263 ? -7.490 -13.198 -10.754 1.00 90.75 263 ARG A O 1
ATOM 2072 N N . ARG A 1 264 ? -6.153 -13.471 -8.960 1.00 87.81 264 ARG A N 1
ATOM 2073 C CA . ARG A 1 264 ? -7.191 -13.242 -7.949 1.00 87.81 264 ARG A CA 1
ATOM 2074 C C . ARG A 1 264 ? -7.568 -11.766 -7.872 1.00 87.81 264 ARG A C 1
ATOM 2076 O O . ARG A 1 264 ? -8.745 -11.444 -7.776 1.00 87.81 264 ARG A O 1
ATOM 2083 N N . ARG A 1 265 ? -6.572 -10.879 -7.883 1.00 86.88 265 ARG A N 1
ATOM 2084 C CA . ARG A 1 265 ? -6.750 -9.429 -7.870 1.00 86.88 265 ARG A CA 1
ATOM 2085 C C . ARG A 1 265 ? -5.751 -8.782 -8.816 1.00 86.88 265 ARG A C 1
ATOM 2087 O O . ARG A 1 265 ? -4.554 -8.909 -8.576 1.00 86.88 265 ARG A O 1
ATOM 2094 N N . PRO A 1 266 ? -6.207 -8.027 -9.825 1.00 93.38 266 PRO A N 1
ATOM 2095 C CA . PRO A 1 266 ? -5.341 -7.384 -10.804 1.00 93.38 266 PRO A CA 1
ATOM 2096 C C . PRO A 1 266 ? -4.663 -6.133 -10.213 1.00 93.38 266 PRO A C 1
ATOM 2098 O O . PRO A 1 266 ? -4.808 -5.029 -10.734 1.00 93.38 266 PRO A O 1
ATOM 2101 N N . ARG A 1 267 ? -3.958 -6.280 -9.086 1.00 93.19 267 ARG A N 1
ATOM 2102 C CA . ARG A 1 267 ? -3.242 -5.205 -8.399 1.00 93.19 267 ARG A CA 1
ATOM 2103 C C . ARG A 1 267 ? -1.987 -5.709 -7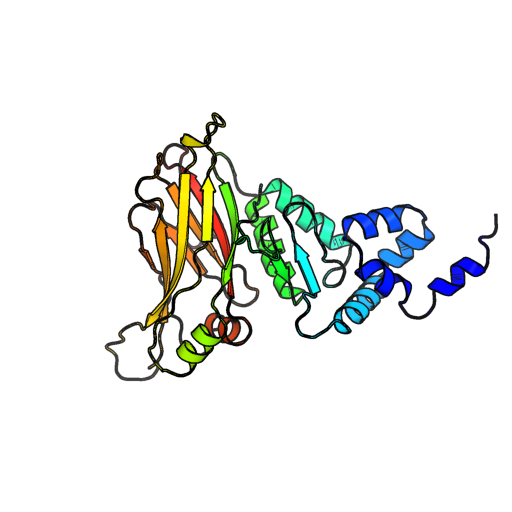.699 1.00 93.19 267 ARG A C 1
ATOM 2105 O O . ARG A 1 267 ? -1.978 -6.826 -7.193 1.00 93.19 267 ARG A O 1
ATOM 2112 N N . LEU A 1 268 ? -0.982 -4.848 -7.597 1.00 94.94 268 LEU A N 1
ATOM 2113 C CA . LEU A 1 268 ? 0.199 -5.052 -6.759 1.00 94.94 268 LEU A CA 1
ATOM 2114 C C . LEU A 1 268 ? 0.382 -3.854 -5.840 1.00 94.94 268 LEU A C 1
ATOM 2116 O O . LEU A 1 268 ? 0.348 -2.711 -6.297 1.00 94.94 268 LEU A O 1
ATOM 2120 N N . ARG A 1 269 ? 0.599 -4.117 -4.554 1.00 95.44 269 ARG A N 1
ATOM 2121 C CA . ARG A 1 269 ? 0.846 -3.083 -3.553 1.00 95.44 269 ARG A CA 1
ATOM 2122 C C . ARG A 1 269 ? 2.336 -2.901 -3.340 1.00 95.44 269 ARG A C 1
ATOM 2124 O O . ARG A 1 269 ? 3.060 -3.886 -3.224 1.00 95.44 269 ARG A O 1
ATOM 2131 N N . PHE A 1 270 ? 2.769 -1.653 -3.247 1.00 95.88 270 PHE A N 1
ATOM 2132 C CA . PHE A 1 270 ? 4.165 -1.313 -3.020 1.00 95.88 270 PHE A CA 1
ATOM 2133 C C . PHE A 1 270 ? 4.314 -0.258 -1.933 1.00 95.88 270 PHE A C 1
ATOM 2135 O O . PHE A 1 270 ? 3.527 0.687 -1.863 1.00 95.88 270 PHE A O 1
ATOM 2142 N N . LEU A 1 271 ? 5.371 -0.411 -1.143 1.00 96.12 271 LEU A N 1
ATOM 2143 C CA . LEU A 1 271 ? 6.085 0.699 -0.537 1.00 96.12 271 LEU A CA 1
ATOM 2144 C C . LEU A 1 271 ? 7.066 1.261 -1.572 1.00 96.12 271 LEU A C 1
ATOM 2146 O O . LEU A 1 271 ? 7.791 0.508 -2.227 1.00 96.12 271 LEU A O 1
ATOM 2150 N N . ILE A 1 272 ? 7.106 2.583 -1.684 1.00 95.31 272 ILE A N 1
ATOM 2151 C CA . ILE A 1 272 ? 8.042 3.325 -2.524 1.00 95.31 272 ILE A CA 1
ATOM 2152 C C . ILE A 1 272 ? 8.712 4.369 -1.653 1.00 95.31 272 ILE A C 1
ATOM 2154 O O . ILE A 1 272 ? 8.045 5.236 -1.094 1.00 95.31 272 ILE A O 1
ATOM 2158 N N . ARG A 1 273 ? 10.033 4.288 -1.542 1.00 95.25 273 ARG A N 1
ATOM 2159 C CA . ARG A 1 273 ? 10.833 5.253 -0.791 1.00 95.25 273 ARG A CA 1
ATOM 2160 C C . ARG A 1 273 ? 11.640 6.085 -1.764 1.00 95.25 273 ARG A C 1
ATOM 2162 O O . ARG A 1 273 ? 12.306 5.525 -2.630 1.00 95.25 273 ARG A O 1
ATOM 2169 N N . LEU A 1 274 ? 11.570 7.399 -1.612 1.00 94.38 274 LEU A N 1
ATOM 2170 C CA . LEU A 1 274 ? 12.279 8.370 -2.435 1.00 94.38 274 LEU A CA 1
ATOM 2171 C C . LEU A 1 274 ? 13.207 9.186 -1.548 1.00 94.38 274 LEU A C 1
ATOM 2173 O O . LEU A 1 274 ? 12.773 9.698 -0.519 1.00 94.38 274 LEU A O 1
ATOM 2177 N N . LYS A 1 275 ? 14.466 9.336 -1.958 1.00 94.00 275 LYS A N 1
ATOM 2178 C CA . LYS A 1 275 ? 15.425 10.217 -1.285 1.00 94.00 275 LYS A CA 1
ATOM 2179 C C . LYS A 1 275 ? 16.253 10.979 -2.317 1.00 94.00 275 LYS A C 1
ATOM 2181 O O . LYS A 1 275 ? 16.855 10.336 -3.182 1.00 94.00 275 LYS A O 1
ATOM 2186 N N . PRO A 1 276 ? 16.304 12.317 -2.261 1.00 93.44 276 PRO A N 1
ATOM 2187 C CA . PRO A 1 276 ? 17.234 13.092 -3.072 1.00 93.44 276 PRO A CA 1
ATOM 2188 C C . PRO A 1 276 ? 18.684 12.631 -2.854 1.00 93.44 276 PRO A C 1
ATOM 2190 O O . PRO A 1 276 ? 19.109 12.391 -1.724 1.00 93.44 276 PRO A O 1
ATOM 2193 N N . MET A 1 277 ? 19.459 12.488 -3.929 1.00 91.25 277 MET A N 1
ATOM 2194 C CA . MET A 1 277 ? 20.854 12.027 -3.877 1.00 91.25 277 MET A CA 1
ATOM 2195 C C . MET A 1 277 ? 21.765 12.934 -3.041 1.00 91.25 277 MET A C 1
ATOM 2197 O O . MET A 1 277 ? 22.721 12.458 -2.434 1.00 91.25 277 MET A O 1
ATOM 2201 N N . ASP A 1 278 ? 21.475 14.231 -3.002 1.00 89.88 278 ASP A N 1
ATOM 2202 C CA . ASP A 1 278 ? 22.199 15.225 -2.206 1.00 89.88 278 ASP A CA 1
ATOM 2203 C C . ASP A 1 278 ? 21.936 15.102 -0.694 1.00 89.88 278 ASP A C 1
ATOM 2205 O O . ASP A 1 278 ? 22.703 15.629 0.108 1.00 89.88 278 ASP A O 1
ATOM 2209 N N . SER A 1 279 ? 20.907 14.349 -0.293 1.00 89.88 279 SER A N 1
ATOM 2210 C CA . SER A 1 279 ? 20.529 14.109 1.106 1.00 89.88 279 SER A CA 1
ATOM 2211 C C . SER A 1 279 ? 21.199 12.865 1.718 1.00 89.88 279 SER A C 1
ATOM 2213 O O . SER A 1 279 ? 20.857 12.453 2.829 1.00 89.88 279 SER A O 1
ATOM 2215 N N . GLY A 1 280 ? 22.149 12.246 1.009 1.00 89.31 280 GLY A N 1
ATOM 2216 C CA . GLY A 1 280 ? 22.866 11.041 1.440 1.00 89.31 280 GLY A CA 1
ATOM 2217 C C . GLY A 1 280 ? 22.238 9.730 0.943 1.00 89.31 280 GLY A C 1
ATOM 2218 O O . GLY A 1 280 ? 21.289 9.753 0.157 1.00 89.31 280 GLY A O 1
ATOM 2219 N N . PRO A 1 281 ? 22.763 8.564 1.363 1.00 89.81 281 PRO A N 1
ATOM 2220 C CA . PRO A 1 281 ? 22.302 7.266 0.868 1.00 89.81 281 PRO A CA 1
ATOM 2221 C C . PRO A 1 281 ? 20.874 6.945 1.327 1.00 89.81 281 PRO A C 1
ATOM 2223 O O . PRO A 1 281 ? 20.441 7.371 2.403 1.00 89.81 281 PRO A O 1
ATOM 2226 N N . LEU A 1 282 ? 20.140 6.200 0.498 1.00 90.38 282 LEU A N 1
ATOM 2227 C CA . LEU A 1 282 ? 18.851 5.611 0.857 1.00 90.38 282 LEU A CA 1
ATOM 2228 C C . LEU A 1 282 ? 19.068 4.208 1.436 1.00 90.38 282 LEU A C 1
ATOM 2230 O O . LEU A 1 282 ? 19.457 3.293 0.712 1.00 90.38 282 LEU A O 1
ATOM 2234 N N . ASP A 1 283 ? 18.776 4.032 2.723 1.00 84.38 283 ASP A N 1
ATOM 2235 C CA . ASP A 1 283 ? 18.838 2.717 3.363 1.00 84.38 283 ASP A CA 1
ATOM 2236 C C . ASP A 1 283 ? 17.762 1.793 2.786 1.00 84.38 283 ASP A C 1
ATOM 2238 O O . ASP A 1 283 ? 16.601 2.186 2.678 1.00 84.38 283 ASP A O 1
ATOM 2242 N N . ALA A 1 284 ? 18.109 0.555 2.439 1.00 74.56 284 ALA A N 1
ATOM 2243 C CA . ALA A 1 284 ? 17.118 -0.455 2.072 1.00 74.56 284 ALA A CA 1
ATOM 2244 C C . ALA A 1 284 ? 16.359 -0.941 3.321 1.00 74.56 284 ALA A C 1
ATOM 2246 O O . ALA A 1 284 ? 16.919 -0.967 4.414 1.00 74.56 284 ALA A O 1
ATOM 2247 N N . MET A 1 285 ? 15.091 -1.356 3.176 1.00 76.19 285 MET A N 1
ATOM 2248 C CA . MET A 1 285 ? 14.384 -1.985 4.306 1.00 76.19 285 MET A CA 1
ATOM 2249 C C . MET A 1 285 ? 14.896 -3.397 4.613 1.00 76.19 285 MET A C 1
ATOM 2251 O O . MET A 1 285 ? 14.922 -3.794 5.771 1.00 76.19 285 MET A O 1
ATOM 2255 N N . CYS A 1 286 ? 15.322 -4.156 3.596 1.00 67.75 286 CYS A N 1
ATOM 2256 C CA . CYS A 1 286 ? 15.960 -5.452 3.815 1.00 67.75 286 CYS A CA 1
ATOM 2257 C C . CYS A 1 286 ? 17.483 -5.313 3.707 1.00 67.75 286 CYS A C 1
ATOM 2259 O O . CYS A 1 286 ? 17.997 -4.698 2.772 1.00 67.75 286 CYS A O 1
ATOM 2261 N N . GLY A 1 287 ? 18.222 -5.991 4.587 1.00 54.16 287 GLY A N 1
ATOM 2262 C CA . GLY A 1 287 ? 19.681 -6.142 4.469 1.00 54.16 287 GLY A CA 1
ATOM 2263 C C . GLY A 1 287 ? 20.130 -7.018 3.287 1.00 54.16 287 GLY A C 1
ATOM 2264 O O . GLY A 1 287 ? 21.302 -7.352 3.180 1.00 54.16 287 GLY A O 1
ATOM 2265 N N . CYS A 1 288 ? 19.197 -7.425 2.425 1.00 51.91 288 CYS A N 1
ATOM 2266 C CA . CYS A 1 288 ? 19.396 -8.359 1.325 1.00 51.91 288 CYS A CA 1
ATOM 2267 C C . CYS A 1 288 ? 19.740 -7.692 -0.019 1.00 51.91 288 CYS A C 1
ATOM 2269 O O . CYS A 1 288 ? 20.037 -8.387 -0.986 1.00 51.91 288 CYS A O 1
ATOM 2271 N N . CYS A 1 289 ? 19.695 -6.357 -0.086 1.00 47.25 289 CYS A N 1
ATOM 2272 C CA . CYS A 1 289 ? 19.923 -5.575 -1.308 1.00 47.25 289 CYS A CA 1
ATOM 2273 C C . CYS A 1 289 ? 21.187 -4.693 -1.256 1.00 47.25 289 CYS A C 1
ATOM 2275 O O . CYS A 1 289 ? 21.241 -3.687 -1.968 1.00 47.25 289 CYS A O 1
ATOM 2277 N N . GLY A 1 290 ? 22.149 -5.044 -0.394 1.00 40.38 290 GLY A N 1
ATOM 2278 C CA . GLY A 1 290 ? 23.461 -4.393 -0.270 1.00 40.38 290 GLY A CA 1
ATOM 2279 C C . GLY A 1 290 ? 24.549 -5.059 -1.100 1.00 40.38 290 GLY A C 1
ATOM 2280 O O . GLY A 1 290 ? 24.439 -6.282 -1.340 1.00 40.38 290 GLY A O 1
#

Sequence (290 aa):
MPIPASAFGLAQAGILQRALLCLWTKDVLRFAQSSALFYDRCFSPEAHSAFQSAAADLPSEASKGLQTPEDLWLHGLLPLRSIGTYAMAWKKAQLQLAMPSSVEHLFGEPLSFDTWQDVEAAGVMWLELSELDGTGCVNYVTEFKWRPETMQSFFAVPGSSTSSGLVKFTVEDPSGDMELDDDLKFRVNLIPEQNEEEGAMKNLHRMSLALVGGKSSSKIYQIFFHTVDPTYQVHINVPDHRQPIFPTNEVFHQWHPLMAGLRRRPRLRFLIRLKPMDSGPLDAMCGCCG